Protein AF-A0A931SCQ3-F1 (afdb_monomer_lite)

Sequence (204 aa):
DWPTTFGYNMFLFPWSAMVGGVFYEHSHRLVASAVGLLTVLLAVSLWLWERRRWVRWLGAAALLLVVAQGIIGGLRVVLLEVVFAILHACFAQAFFALAVSLALFTSAAWPARSGWMPRQEVVSLRTLCLAVALVIYVQGILGALLRHTGAMLMPHLFVAGLMVGLVFWLSARVWHHRLDHPELWRSFPTWVSFGRGCLCRRLS

Secondary structure (DSSP, 8-state):
--SSBTTB-TTS--GGG--THHHHHHHHHHHHHHHHHHHHHHHHHHHHH---HHHHHHHHHHHHHHHHHHHHHHHHHHH--HHHHHHHHHHHHHHHHHHHHHHHHHSTTS-S---SS-HHHHHHHHHHHHHHHHHHHHHHHHHHHHHHHS--HHHHHHHHHHHHHHHHHHHHHHHHHHHS-GGGTTT---TT-SS---------

Radius of gyration: 23.54 Å; chains: 1; bounding box: 47×54×72 Å

Structure (mmCIF, N/CA/C/O backbone):
data_AF-A0A931SCQ3-F1
#
_entry.id   AF-A0A931SCQ3-F1
#
loop_
_atom_site.group_PDB
_atom_site.id
_atom_site.type_symbol
_atom_site.label_atom_id
_atom_site.label_alt_id
_atom_site.label_comp_id
_atom_site.label_asym_id
_atom_site.label_entity_id
_atom_site.label_seq_id
_atom_site.pdbx_PDB_ins_code
_atom_site.Cartn_x
_atom_site.Cartn_y
_atom_site.Cartn_z
_atom_site.occupancy
_atom_site.B_iso_or_equiv
_atom_site.auth_seq_id
_atom_site.auth_comp_id
_atom_site.auth_asym_id
_atom_site.auth_atom_id
_atom_site.pdbx_PDB_model_num
ATOM 1 N N . ASP A 1 1 ? 8.893 -5.702 -22.179 1.00 77.38 1 ASP A N 1
ATOM 2 C CA . ASP A 1 1 ? 7.472 -5.989 -22.494 1.00 77.38 1 ASP A CA 1
ATOM 3 C C . ASP A 1 1 ? 6.708 -6.348 -21.217 1.00 77.38 1 ASP A C 1
ATOM 5 O O . ASP A 1 1 ? 7.324 -6.649 -20.194 1.00 77.38 1 ASP A O 1
ATOM 9 N N . TRP A 1 2 ? 5.381 -6.217 -21.253 1.00 84.56 2 TRP A N 1
ATOM 10 C CA . TRP A 1 2 ? 4.432 -6.603 -20.200 1.00 84.56 2 TRP A CA 1
ATOM 11 C C . TRP A 1 2 ? 3.069 -6.875 -20.871 1.00 84.56 2 TRP A C 1
ATOM 13 O O . TRP A 1 2 ? 2.727 -6.127 -21.789 1.00 84.56 2 TRP A O 1
ATOM 23 N N . PRO A 1 3 ? 2.293 -7.908 -20.476 1.00 79.81 3 PRO A N 1
ATOM 24 C CA . PRO A 1 3 ? 2.461 -8.790 -19.309 1.00 79.81 3 PRO A CA 1
ATOM 25 C C . PRO A 1 3 ? 3.491 -9.919 -19.480 1.00 79.81 3 PRO A C 1
ATOM 27 O O . PRO A 1 3 ? 3.808 -10.603 -18.511 1.00 79.81 3 PRO A O 1
ATOM 30 N N . THR A 1 4 ? 4.043 -10.113 -20.676 1.00 84.25 4 THR A N 1
ATOM 31 C CA . THR A 1 4 ? 5.115 -11.084 -20.958 1.00 84.25 4 THR A CA 1
ATOM 32 C C . THR A 1 4 ? 6.478 -10.622 -20.429 1.00 84.25 4 THR A C 1
ATOM 34 O O . THR A 1 4 ? 6.646 -9.476 -20.010 1.00 84.25 4 THR A O 1
ATOM 37 N N . THR A 1 5 ? 7.462 -11.524 -20.391 1.00 76.12 5 THR A N 1
ATOM 38 C CA . THR A 1 5 ? 8.873 -11.199 -20.113 1.00 76.12 5 THR A CA 1
ATOM 39 C C . THR A 1 5 ? 9.735 -11.702 -21.266 1.00 76.12 5 THR A C 1
ATOM 41 O O . THR A 1 5 ? 9.943 -12.903 -21.409 1.00 76.12 5 THR A O 1
ATOM 44 N N . PHE A 1 6 ? 10.201 -10.776 -22.104 1.00 78.69 6 PHE A N 1
ATOM 45 C CA . PHE A 1 6 ? 10.973 -11.024 -23.323 1.00 78.69 6 PHE A CA 1
ATOM 46 C C . PHE A 1 6 ? 10.315 -12.059 -24.252 1.00 78.69 6 PHE A C 1
ATOM 48 O O . PHE A 1 6 ? 10.974 -12.967 -24.751 1.00 78.69 6 PHE A O 1
ATOM 55 N N . GLY A 1 7 ? 8.995 -11.953 -24.451 1.00 78.62 7 GLY A N 1
ATOM 56 C CA . GLY A 1 7 ? 8.213 -12.875 -25.287 1.00 78.62 7 GLY A CA 1
ATOM 57 C C . GLY A 1 7 ? 7.806 -14.193 -24.614 1.00 78.62 7 GLY A C 1
ATOM 58 O O . GLY A 1 7 ? 6.995 -14.929 -25.171 1.00 78.62 7 GLY A O 1
ATOM 59 N N . TYR A 1 8 ? 8.290 -14.476 -23.400 1.00 77.94 8 TYR A N 1
ATOM 60 C CA . TYR A 1 8 ? 7.848 -15.625 -22.607 1.00 77.94 8 TYR A CA 1
ATOM 61 C C . TYR A 1 8 ? 6.647 -15.274 -21.728 1.00 77.94 8 TYR A C 1
ATOM 63 O O . TYR A 1 8 ? 6.465 -14.128 -21.296 1.00 77.94 8 TYR A O 1
ATOM 71 N N . ASN A 1 9 ? 5.846 -16.292 -21.399 1.00 83.81 9 ASN A N 1
ATOM 72 C CA . ASN A 1 9 ? 4.870 -16.180 -20.321 1.00 83.81 9 ASN A CA 1
ATOM 73 C C . ASN A 1 9 ? 5.593 -15.821 -19.009 1.00 83.81 9 ASN A C 1
ATOM 75 O O . ASN A 1 9 ? 6.632 -16.399 -18.692 1.00 83.81 9 ASN A O 1
ATOM 79 N N . MET A 1 10 ? 5.021 -14.892 -18.241 1.00 84.62 10 MET A N 1
ATOM 80 C CA . MET A 1 10 ? 5.617 -14.364 -17.011 1.00 84.62 10 MET A CA 1
ATOM 81 C C . MET A 1 10 ? 5.970 -15.441 -15.974 1.00 84.62 10 MET A C 1
ATOM 83 O O . MET A 1 10 ? 6.910 -15.249 -15.219 1.00 84.62 10 MET A O 1
ATOM 87 N N . PHE A 1 11 ? 5.264 -16.571 -15.926 1.00 85.06 11 PHE A N 1
ATOM 88 C CA . PHE A 1 11 ? 5.545 -17.639 -14.956 1.00 85.06 11 PHE A CA 1
ATOM 89 C C . PHE A 1 11 ? 6.500 -18.719 -15.479 1.00 85.06 11 PHE A C 1
ATOM 91 O O . PHE A 1 11 ? 6.918 -19.585 -14.717 1.00 85.06 11 PHE A O 1
ATOM 98 N N . LEU A 1 12 ? 6.837 -18.682 -16.770 1.00 84.19 12 LEU A N 1
ATOM 99 C CA . LEU A 1 12 ? 7.650 -19.697 -17.450 1.00 84.19 12 LEU A CA 1
ATOM 100 C C . LEU A 1 12 ? 8.958 -19.115 -18.010 1.00 84.19 12 LEU A C 1
ATOM 102 O O . LEU A 1 12 ? 9.581 -19.718 -18.881 1.00 84.19 12 LEU A O 1
ATOM 106 N N . PHE A 1 13 ? 9.368 -17.931 -17.546 1.00 84.06 13 PHE A N 1
ATOM 107 C CA . PHE A 1 13 ? 10.623 -17.315 -17.968 1.00 84.06 13 PHE A CA 1
ATOM 108 C C . PHE A 1 13 ? 11.825 -18.142 -17.457 1.00 84.06 13 PHE A C 1
ATOM 110 O O . PHE A 1 13 ? 11.855 -18.500 -16.276 1.00 84.06 13 PHE A O 1
ATOM 117 N N . PRO A 1 14 ? 12.811 -18.481 -18.310 1.00 84.75 14 PRO A N 1
ATOM 118 C CA . PRO A 1 14 ? 13.894 -19.388 -17.937 1.00 84.75 14 PRO A CA 1
ATOM 119 C C . PRO A 1 14 ? 14.813 -18.801 -16.858 1.00 84.75 14 PRO A C 1
ATOM 121 O O . PRO A 1 14 ? 15.341 -17.698 -16.995 1.00 84.75 14 PRO A O 1
ATOM 124 N N . TRP A 1 15 ? 15.080 -19.591 -15.813 1.00 80.00 15 TRP A N 1
ATOM 125 C CA . TRP A 1 15 ? 15.948 -19.218 -14.686 1.00 80.00 15 TRP A CA 1
ATOM 126 C C . TRP A 1 15 ? 17.366 -18.822 -15.109 1.00 80.00 15 TRP A C 1
ATOM 128 O O . TRP A 1 15 ? 17.942 -17.898 -14.543 1.00 80.00 15 TRP A O 1
ATOM 138 N N . SER A 1 16 ? 17.911 -19.471 -16.140 1.00 85.19 16 SER A N 1
ATOM 139 C CA . SER A 1 16 ? 19.236 -19.158 -16.688 1.00 85.19 16 SER A CA 1
ATOM 140 C C . SER A 1 16 ? 19.328 -17.760 -17.312 1.00 85.19 16 SER A C 1
ATOM 142 O O . SER A 1 16 ? 20.428 -17.230 -17.431 1.00 85.19 16 SER A O 1
ATOM 144 N N . ALA A 1 17 ? 18.197 -17.146 -17.684 1.00 82.69 17 ALA A N 1
ATOM 145 C CA . ALA A 1 17 ? 18.133 -15.796 -18.244 1.00 82.69 17 ALA A CA 1
ATOM 146 C C . ALA A 1 17 ? 17.861 -14.710 -17.184 1.00 82.69 17 ALA A C 1
ATOM 148 O O . ALA A 1 17 ? 17.906 -13.517 -17.491 1.00 82.69 17 ALA A O 1
ATOM 149 N N . MET A 1 18 ? 17.596 -15.090 -15.928 1.00 85.69 18 MET A N 1
ATOM 150 C CA . MET A 1 18 ? 17.385 -14.153 -14.822 1.00 85.69 18 MET A CA 1
ATOM 151 C C . MET A 1 18 ? 18.725 -13.690 -14.235 1.00 85.69 18 MET A C 1
ATOM 153 O O . MET A 1 18 ? 19.075 -14.025 -13.106 1.00 85.69 18 MET A O 1
ATOM 157 N N . VAL A 1 19 ? 19.490 -12.915 -15.004 1.00 88.19 19 VAL A N 1
ATOM 158 C CA . VAL A 1 19 ? 20.813 -12.418 -14.592 1.00 88.19 19 VAL A CA 1
ATOM 159 C C . VAL A 1 19 ? 20.823 -10.888 -14.554 1.00 88.19 19 VAL A C 1
ATOM 161 O O . VAL A 1 19 ? 20.215 -10.220 -15.392 1.00 88.19 19 VAL A O 1
ATOM 164 N N . GLY A 1 20 ? 21.511 -10.309 -13.566 1.00 89.75 20 GLY A N 1
ATOM 165 C CA . GLY A 1 20 ? 21.677 -8.857 -13.438 1.00 89.75 20 GLY A CA 1
ATOM 166 C C . GLY A 1 20 ? 20.352 -8.113 -13.231 1.00 89.75 20 GLY A C 1
ATOM 167 O O . GLY A 1 20 ? 19.525 -8.516 -12.417 1.00 89.75 20 GLY A O 1
ATOM 168 N N . GLY A 1 21 ? 20.133 -7.019 -13.968 1.00 85.94 21 GLY A N 1
ATOM 169 C CA . GLY A 1 21 ? 18.923 -6.192 -13.849 1.00 85.94 21 GLY A CA 1
ATOM 170 C C . GLY A 1 21 ? 17.613 -6.945 -14.128 1.00 85.94 21 GLY A C 1
ATOM 171 O O . GLY A 1 21 ? 16.598 -6.667 -13.489 1.00 85.94 21 GLY A O 1
ATOM 172 N N . VAL A 1 22 ? 17.653 -7.956 -15.005 1.00 86.75 22 VAL A N 1
ATOM 173 C CA . VAL A 1 22 ? 16.488 -8.787 -15.355 1.00 86.75 22 VAL A CA 1
ATOM 174 C C . VAL A 1 22 ? 16.006 -9.606 -14.160 1.00 86.75 22 VAL A C 1
ATOM 176 O O . VAL A 1 22 ? 14.800 -9.732 -13.960 1.00 86.75 22 VAL A O 1
ATOM 179 N N . PHE A 1 23 ? 16.924 -10.115 -13.331 1.00 88.75 23 PHE A N 1
ATOM 180 C CA . PHE A 1 23 ? 16.570 -10.854 -12.118 1.00 88.75 23 PHE A CA 1
ATOM 181 C C . PHE A 1 23 ? 15.690 -10.014 -11.189 1.00 88.75 23 PHE A C 1
ATOM 183 O O . PHE A 1 23 ? 14.649 -10.484 -10.730 1.00 88.75 23 PHE A O 1
ATOM 190 N N . TYR A 1 24 ? 16.080 -8.761 -10.941 1.00 87.94 24 TYR A N 1
ATOM 191 C CA . TYR A 1 24 ? 15.348 -7.865 -10.046 1.00 87.94 24 TYR A CA 1
ATOM 192 C C . TYR A 1 24 ? 13.987 -7.475 -10.613 1.00 87.94 24 TYR A C 1
ATOM 194 O O . TYR A 1 24 ? 12.991 -7.506 -9.890 1.00 87.94 24 TYR A O 1
ATOM 202 N N . GLU A 1 25 ? 13.925 -7.139 -11.903 1.00 87.69 25 GLU A N 1
ATOM 203 C CA . GLU A 1 25 ? 12.664 -6.773 -12.545 1.00 87.69 25 GLU A CA 1
ATOM 204 C C . GLU A 1 25 ? 11.685 -7.951 -12.564 1.00 87.69 25 GLU A C 1
ATOM 206 O O . GLU A 1 25 ? 10.521 -7.805 -12.186 1.00 87.69 25 GLU A O 1
ATOM 211 N N . HIS A 1 26 ? 12.153 -9.134 -12.957 1.00 90.06 26 HIS A N 1
ATOM 212 C CA . HIS A 1 26 ? 11.307 -10.313 -13.050 1.00 90.06 26 HIS A CA 1
ATOM 213 C C . HIS A 1 26 ? 10.865 -10.816 -11.670 1.00 90.06 26 HIS A C 1
ATOM 215 O O . HIS A 1 26 ? 9.675 -11.045 -11.451 1.00 90.06 26 HIS A O 1
ATOM 221 N N . SER A 1 27 ? 11.783 -10.891 -10.702 1.00 90.31 27 SER A N 1
ATOM 222 C CA . SER A 1 27 ? 11.448 -11.276 -9.324 1.00 90.31 27 SER A CA 1
ATOM 223 C C . SER A 1 27 ? 10.424 -10.323 -8.708 1.00 90.31 27 SER A C 1
ATOM 225 O O . SER A 1 27 ? 9.501 -10.765 -8.026 1.00 90.31 27 SER A O 1
ATOM 227 N N . HIS A 1 28 ? 10.522 -9.020 -8.996 1.00 92.31 28 HIS A N 1
ATOM 228 C CA . HIS A 1 28 ? 9.525 -8.049 -8.554 1.00 92.31 28 HIS A CA 1
ATOM 229 C C . HIS A 1 28 ? 8.131 -8.337 -9.136 1.00 92.31 28 HIS A C 1
ATOM 231 O O . HIS A 1 28 ? 7.147 -8.295 -8.399 1.00 92.31 28 HIS A O 1
ATOM 237 N N . ARG A 1 29 ? 8.031 -8.696 -10.425 1.00 92.88 29 ARG A N 1
ATOM 238 C CA . ARG A 1 29 ? 6.757 -9.084 -11.066 1.00 92.88 29 ARG A CA 1
ATOM 239 C C . ARG A 1 29 ? 6.161 -10.357 -10.456 1.00 92.88 29 ARG A C 1
ATOM 241 O O . ARG A 1 29 ? 4.946 -10.431 -10.254 1.00 92.88 29 ARG A O 1
ATOM 248 N N . LEU A 1 30 ? 6.999 -11.342 -10.126 1.00 92.88 30 LEU A N 1
ATOM 249 C CA . LEU A 1 30 ? 6.561 -12.576 -9.464 1.00 92.88 30 LEU A CA 1
ATOM 250 C C . LEU A 1 30 ? 6.031 -12.298 -8.054 1.00 92.88 30 LEU A C 1
ATOM 252 O O . LEU A 1 30 ? 4.936 -12.744 -7.711 1.00 92.88 30 LEU A O 1
ATOM 256 N N . VAL A 1 31 ? 6.751 -11.497 -7.262 1.00 94.88 31 VAL A N 1
ATOM 257 C CA . VAL A 1 31 ? 6.295 -11.075 -5.929 1.00 94.88 31 VAL A CA 1
ATOM 258 C C . VAL A 1 31 ? 4.995 -10.277 -6.025 1.00 94.88 31 VAL A C 1
ATOM 260 O O . VAL A 1 31 ? 4.068 -10.543 -5.264 1.00 94.88 31 VAL A O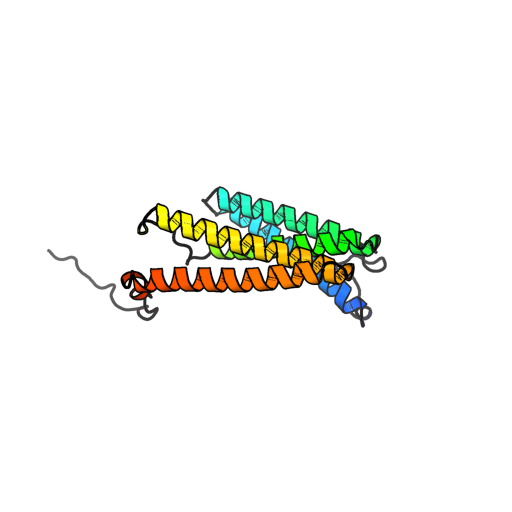 1
ATOM 263 N N . ALA A 1 32 ? 4.874 -9.356 -6.985 1.00 94.50 32 ALA A N 1
ATOM 264 C CA . ALA A 1 32 ? 3.639 -8.603 -7.209 1.00 94.50 32 ALA A CA 1
ATOM 265 C C . ALA A 1 32 ? 2.453 -9.528 -7.538 1.00 94.50 32 ALA A C 1
ATOM 267 O O . ALA A 1 32 ? 1.355 -9.341 -7.014 1.00 94.50 32 ALA A O 1
ATOM 268 N N . SER A 1 33 ? 2.685 -10.573 -8.335 1.00 94.19 33 SER A N 1
ATOM 269 C CA . SER A 1 33 ? 1.666 -11.579 -8.662 1.00 94.19 33 SER A CA 1
ATOM 270 C C . SER A 1 33 ? 1.247 -12.395 -7.438 1.00 94.19 33 SER A C 1
ATOM 272 O O . SER A 1 33 ? 0.056 -12.615 -7.221 1.00 94.19 33 SER A O 1
ATOM 274 N N . ALA A 1 34 ? 2.208 -12.794 -6.599 1.00 96.25 34 ALA A N 1
ATOM 275 C CA . ALA A 1 34 ? 1.932 -13.487 -5.344 1.00 96.25 34 ALA A CA 1
ATOM 276 C C . ALA A 1 34 ? 1.126 -12.606 -4.376 1.00 96.25 34 ALA A C 1
ATOM 278 O O . ALA A 1 34 ? 0.132 -13.061 -3.814 1.00 96.25 34 ALA A O 1
ATOM 279 N N . VAL A 1 35 ? 1.494 -11.329 -4.228 1.00 97.62 35 VAL A N 1
ATOM 280 C CA . VAL A 1 35 ? 0.741 -10.355 -3.419 1.00 97.62 35 VAL A CA 1
ATOM 281 C C . VAL A 1 35 ? -0.679 -10.172 -3.960 1.00 97.62 35 VAL A C 1
ATOM 283 O O . VAL A 1 35 ? -1.630 -10.166 -3.178 1.00 97.62 35 VAL A O 1
ATOM 286 N N . GLY A 1 36 ? -0.850 -10.084 -5.282 1.00 97.44 36 GLY A N 1
ATOM 287 C CA . GLY A 1 36 ? -2.166 -10.030 -5.922 1.00 97.44 36 GLY A CA 1
ATOM 288 C C . GLY A 1 36 ? -3.025 -11.253 -5.590 1.00 97.44 36 GLY A C 1
ATOM 289 O O . GLY A 1 36 ? -4.154 -11.101 -5.125 1.00 97.44 36 GLY A O 1
ATOM 290 N N . LEU A 1 37 ? -2.471 -12.461 -5.732 1.00 97.69 37 LEU A N 1
ATOM 291 C CA . LEU A 1 37 ? -3.158 -13.710 -5.390 1.00 97.69 37 LEU A CA 1
ATOM 292 C C . LEU A 1 37 ? -3.542 -13.768 -3.905 1.00 97.69 37 LEU A C 1
ATOM 294 O O . LEU A 1 37 ? -4.690 -14.060 -3.575 1.00 97.69 37 LEU A O 1
ATOM 298 N N . LEU A 1 38 ? -2.611 -13.448 -3.003 1.00 98.06 38 LEU A N 1
ATOM 299 C CA . LEU A 1 38 ? -2.879 -13.409 -1.564 1.00 98.06 38 LEU A CA 1
ATOM 300 C C . LEU A 1 38 ? -3.972 -12.393 -1.220 1.00 98.06 38 LEU A C 1
ATOM 302 O O . LEU A 1 38 ? -4.803 -12.658 -0.356 1.00 98.06 38 LEU A O 1
ATOM 306 N N . THR A 1 39 ? -4.021 -11.261 -1.923 1.00 98.12 39 THR A N 1
ATOM 307 C CA . THR A 1 39 ? -5.065 -10.245 -1.735 1.00 98.12 39 THR A CA 1
ATOM 308 C C . THR A 1 39 ? -6.429 -10.742 -2.213 1.00 98.12 39 THR A C 1
ATOM 310 O O . THR A 1 39 ? -7.429 -10.486 -1.547 1.00 98.12 39 THR A O 1
ATOM 313 N N . VAL A 1 40 ? -6.492 -11.498 -3.316 1.00 98.38 40 VAL A N 1
ATOM 314 C CA . VAL A 1 40 ? -7.729 -12.163 -3.763 1.00 98.38 40 VAL A CA 1
ATOM 315 C C . VAL A 1 40 ? -8.212 -13.156 -2.707 1.00 98.38 40 VAL A C 1
ATOM 317 O O . VAL A 1 40 ? -9.372 -13.099 -2.300 1.00 98.38 40 VAL A O 1
ATOM 320 N N . LEU A 1 41 ? -7.326 -14.027 -2.213 1.00 98.19 41 LEU A N 1
ATOM 321 C CA . LEU A 1 41 ? -7.657 -14.998 -1.165 1.00 98.19 41 LEU A CA 1
ATOM 322 C C . LEU A 1 41 ? -8.103 -14.306 0.131 1.00 98.19 41 LEU A C 1
ATOM 324 O O . LEU A 1 41 ? -9.076 -14.725 0.760 1.00 98.19 41 LEU A O 1
ATOM 328 N N . LEU A 1 42 ? -7.444 -13.207 0.506 1.00 97.56 42 LEU A N 1
ATOM 329 C CA . LEU A 1 42 ? -7.844 -12.379 1.637 1.00 97.56 42 LEU A CA 1
ATOM 330 C C . LEU A 1 42 ? -9.236 -11.776 1.415 1.00 97.56 42 LEU A C 1
ATOM 332 O O . LEU A 1 42 ? -10.095 -11.898 2.280 1.00 97.56 42 LEU A O 1
ATOM 336 N N . ALA A 1 43 ? -9.503 -11.172 0.258 1.00 97.81 43 ALA A N 1
ATOM 337 C CA . ALA A 1 43 ? -10.808 -10.590 -0.036 1.00 97.81 43 ALA A CA 1
ATOM 338 C C . ALA A 1 43 ? -11.915 -11.654 0.029 1.00 97.81 43 ALA A C 1
ATOM 340 O O . ALA A 1 43 ? -12.911 -11.457 0.723 1.00 97.81 43 ALA A O 1
ATOM 341 N N . VAL A 1 44 ? -11.718 -12.807 -0.616 1.00 98.06 44 VAL A N 1
ATOM 342 C CA . VAL A 1 44 ? -12.668 -13.929 -0.574 1.00 98.06 44 VAL A CA 1
ATOM 343 C C . VAL A 1 44 ? -12.877 -14.417 0.860 1.00 98.06 44 VAL A C 1
ATOM 345 O O . VAL A 1 44 ? -14.019 -14.541 1.297 1.00 98.06 44 VAL A O 1
ATOM 348 N N . SER A 1 45 ? -11.805 -14.625 1.629 1.00 97.88 45 SER A N 1
ATOM 349 C CA . SER A 1 45 ? -11.910 -15.089 3.019 1.00 97.88 45 SER A CA 1
ATOM 350 C C . SER A 1 45 ? -12.682 -14.108 3.910 1.00 97.88 45 SER A C 1
ATOM 352 O O . SER A 1 45 ? -13.541 -14.526 4.690 1.00 97.88 45 SER A O 1
ATOM 354 N N . LEU A 1 46 ? -12.471 -12.799 3.741 1.00 97.38 46 LEU A N 1
ATOM 355 C CA . LEU A 1 46 ? -13.246 -11.764 4.427 1.00 97.38 46 LEU A CA 1
ATOM 356 C C . LEU A 1 46 ? -14.726 -11.804 4.026 1.00 97.38 46 LEU A C 1
ATOM 358 O O . LEU A 1 46 ? -15.603 -11.722 4.884 1.00 97.38 46 LEU A O 1
ATOM 362 N N . TRP A 1 47 ? -15.040 -11.963 2.743 1.00 96.25 47 TRP A N 1
ATOM 363 C CA . TRP A 1 47 ? -16.433 -12.043 2.300 1.00 96.25 47 TRP A CA 1
ATOM 364 C C . TRP A 1 47 ? -17.164 -13.284 2.828 1.00 96.25 47 TRP A C 1
ATOM 366 O O . TRP A 1 47 ? -18.356 -13.186 3.131 1.00 96.25 47 TRP A O 1
ATOM 376 N N . LEU A 1 48 ? -16.457 -14.405 2.998 1.00 97.31 48 LEU A N 1
ATOM 377 C CA . LEU A 1 48 ? -17.019 -15.660 3.502 1.00 97.31 48 LEU A CA 1
ATOM 378 C C . LEU A 1 48 ? -17.168 -15.692 5.031 1.00 97.31 48 LEU A C 1
ATOM 380 O O . LEU A 1 48 ? -18.215 -16.107 5.528 1.00 97.31 48 LEU A O 1
ATOM 384 N N . TRP A 1 49 ? -16.151 -15.257 5.783 1.00 96.00 49 TRP A N 1
ATOM 385 C CA . TRP A 1 49 ? -16.079 -15.510 7.232 1.00 96.00 49 TRP A CA 1
ATOM 386 C C . TRP A 1 49 ? -16.143 -14.264 8.118 1.00 96.00 49 TRP A C 1
ATOM 388 O O . TRP A 1 49 ? -16.569 -14.356 9.271 1.00 96.00 49 TRP A O 1
ATOM 398 N N . GLU A 1 50 ? -15.766 -13.083 7.628 1.00 95.06 50 GLU A N 1
ATOM 399 C CA . GLU A 1 50 ? -15.784 -11.873 8.455 1.00 95.06 50 GLU A CA 1
ATOM 400 C C . GLU A 1 50 ? -17.219 -11.363 8.606 1.00 95.06 50 GLU A C 1
ATOM 402 O O . GLU A 1 50 ? -17.919 -11.179 7.620 1.00 95.06 50 GLU A O 1
ATOM 407 N N . ARG A 1 51 ? -17.695 -11.093 9.825 1.00 92.75 51 ARG A N 1
ATOM 408 C CA . ARG A 1 51 ? -19.071 -10.609 10.069 1.00 92.75 51 ARG A CA 1
ATOM 409 C C . ARG A 1 51 ? -19.210 -9.099 9.871 1.00 92.75 51 ARG A C 1
ATOM 411 O O . ARG A 1 51 ? -20.299 -8.606 9.572 1.00 92.75 51 ARG A O 1
ATOM 418 N N . ARG A 1 52 ? -18.128 -8.346 10.067 1.00 93.31 52 ARG A N 1
ATOM 419 C CA . ARG A 1 52 ? -18.113 -6.880 10.025 1.00 93.31 52 ARG A CA 1
ATOM 420 C C . ARG A 1 52 ? -18.117 -6.389 8.577 1.00 93.31 52 ARG A C 1
ATOM 422 O O . ARG A 1 52 ? -17.110 -6.461 7.880 1.00 93.31 52 ARG A O 1
ATOM 429 N N . ARG A 1 53 ? -19.247 -5.816 8.141 1.00 94.56 53 ARG A N 1
ATOM 430 C CA . ARG A 1 53 ? -19.436 -5.309 6.764 1.00 94.56 53 ARG A CA 1
ATOM 431 C C . ARG A 1 53 ? -18.340 -4.336 6.320 1.00 94.56 53 ARG A C 1
ATOM 433 O O . ARG A 1 53 ? -17.886 -4.419 5.187 1.00 94.56 53 ARG A O 1
ATOM 440 N N . TRP A 1 54 ? -17.900 -3.440 7.202 1.00 95.25 54 TRP A N 1
ATOM 441 C CA . TRP A 1 54 ? -16.873 -2.451 6.868 1.00 95.25 54 TRP A CA 1
ATOM 442 C C . TRP A 1 54 ? -15.508 -3.096 6.567 1.00 95.25 54 TRP A C 1
ATOM 444 O O . TRP A 1 54 ? -14.829 -2.650 5.650 1.00 95.25 54 TRP A O 1
ATOM 454 N N . VAL A 1 55 ? -15.141 -4.191 7.248 1.00 95.94 55 VAL A N 1
ATOM 455 C CA . VAL A 1 55 ? -13.888 -4.927 6.983 1.00 95.94 55 VAL A CA 1
ATOM 456 C C . VAL A 1 55 ? -13.943 -5.622 5.619 1.00 95.94 55 VAL A C 1
ATOM 458 O O . VAL A 1 55 ? -12.962 -5.599 4.881 1.00 95.94 55 VAL A O 1
ATOM 461 N N . ARG A 1 56 ? -15.105 -6.167 5.228 1.00 96.88 56 ARG A N 1
ATOM 462 C CA . ARG A 1 56 ? -15.302 -6.754 3.886 1.00 96.88 56 ARG A CA 1
ATOM 463 C C . ARG A 1 56 ? -15.078 -5.728 2.777 1.00 96.88 56 ARG A C 1
ATOM 465 O O . ARG A 1 56 ? -14.390 -6.012 1.800 1.00 96.88 56 ARG A O 1
ATOM 472 N N . TRP A 1 57 ? -15.620 -4.522 2.952 1.00 98.12 57 TRP A N 1
ATOM 473 C CA . TRP A 1 57 ? -15.428 -3.426 2.002 1.00 98.12 57 TRP A CA 1
ATOM 474 C C . TRP A 1 57 ? -13.981 -2.936 1.952 1.00 98.12 57 TRP A C 1
ATOM 476 O O . TRP A 1 57 ? -13.498 -2.629 0.866 1.00 98.12 57 TRP A O 1
ATOM 486 N N . LEU A 1 58 ? -13.256 -2.937 3.076 1.00 97.56 58 LEU A N 1
ATOM 487 C CA . LEU A 1 58 ? -11.811 -2.689 3.064 1.00 97.56 58 LEU A CA 1
ATOM 488 C C . LEU A 1 58 ? -11.049 -3.776 2.292 1.00 97.56 58 LEU A C 1
ATOM 490 O O . LEU A 1 58 ? -10.143 -3.449 1.533 1.00 97.56 58 LEU A O 1
ATOM 494 N N . GLY A 1 59 ? -11.444 -5.047 2.417 1.00 97.75 59 GLY A N 1
ATOM 495 C CA . GLY A 1 59 ? -10.898 -6.142 1.608 1.00 97.75 59 GLY A CA 1
ATOM 496 C C . GLY A 1 59 ? -11.145 -5.951 0.107 1.00 97.75 59 GLY A C 1
ATOM 497 O O . GLY A 1 59 ? -10.231 -6.114 -0.698 1.00 97.75 59 GLY A O 1
ATOM 498 N N . ALA A 1 60 ? -12.354 -5.529 -0.276 1.00 98.06 60 ALA A N 1
ATOM 499 C CA . ALA A 1 60 ? -12.679 -5.193 -1.664 1.00 98.06 60 ALA A CA 1
ATOM 500 C C . ALA A 1 60 ? -11.873 -3.985 -2.176 1.00 98.06 60 ALA A C 1
ATOM 502 O O . ALA A 1 60 ? -11.371 -4.007 -3.299 1.00 98.06 60 ALA A O 1
ATOM 503 N N . ALA A 1 61 ? -11.694 -2.954 -1.345 1.00 98.25 61 ALA A N 1
ATOM 504 C CA . ALA A 1 61 ? -10.862 -1.801 -1.674 1.00 98.25 61 ALA A CA 1
ATOM 505 C C . ALA A 1 61 ? -9.383 -2.189 -1.850 1.00 98.25 61 ALA A C 1
ATOM 507 O O . ALA A 1 61 ? -8.735 -1.701 -2.772 1.00 98.25 61 ALA A O 1
ATOM 508 N N . ALA A 1 62 ? -8.859 -3.099 -1.020 1.00 98.19 62 ALA A N 1
ATOM 509 C CA . ALA A 1 62 ? -7.497 -3.614 -1.154 1.00 98.19 62 ALA A CA 1
ATOM 510 C C . ALA A 1 62 ? -7.308 -4.377 -2.469 1.00 98.19 62 ALA A C 1
ATOM 512 O O . ALA A 1 62 ? -6.310 -4.168 -3.158 1.00 98.19 62 ALA A O 1
ATOM 513 N N . LEU A 1 63 ? -8.293 -5.196 -2.853 1.00 98.25 63 LEU A N 1
ATOM 514 C CA . LEU A 1 63 ? -8.296 -5.883 -4.141 1.00 98.25 63 LEU A CA 1
ATOM 515 C C . LEU A 1 63 ? -8.316 -4.894 -5.318 1.00 98.25 63 LEU A C 1
ATOM 517 O O . LEU A 1 63 ? -7.532 -5.029 -6.253 1.00 98.25 63 LEU A O 1
AT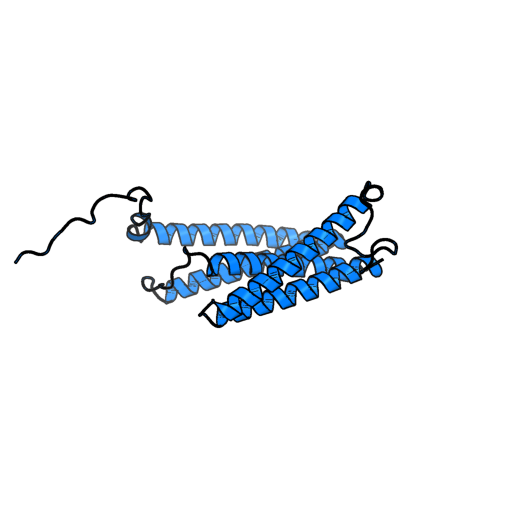OM 521 N N . LEU A 1 64 ? -9.167 -3.868 -5.263 1.00 98.31 64 LEU A N 1
ATOM 522 C CA . LEU A 1 64 ? -9.211 -2.840 -6.304 1.00 98.31 64 LEU A CA 1
ATOM 523 C C . LEU A 1 64 ? -7.876 -2.084 -6.415 1.00 98.31 64 LEU A C 1
ATOM 525 O O . LEU A 1 64 ? -7.370 -1.879 -7.518 1.00 98.31 64 LEU A O 1
ATOM 529 N N . LEU A 1 65 ? -7.285 -1.704 -5.277 1.00 97.88 65 LEU A N 1
ATOM 530 C CA . LEU A 1 65 ? -6.009 -0.991 -5.232 1.00 97.88 65 LEU A CA 1
ATOM 531 C C . LEU A 1 65 ? -4.849 -1.824 -5.782 1.00 97.88 65 LEU A C 1
ATOM 533 O O . LEU A 1 65 ? -4.050 -1.282 -6.542 1.00 97.88 65 LEU A O 1
ATOM 537 N N . VAL A 1 66 ? -4.751 -3.118 -5.450 1.00 97.81 66 VAL A N 1
ATOM 538 C CA . VAL A 1 66 ? -3.657 -3.967 -5.961 1.00 97.81 66 VAL A CA 1
ATOM 539 C C . VAL A 1 66 ? -3.786 -4.217 -7.464 1.00 97.81 66 VAL A C 1
ATOM 541 O O . VAL A 1 66 ? -2.780 -4.221 -8.169 1.00 97.81 66 VAL A O 1
ATOM 544 N N . VAL A 1 67 ? -5.012 -4.342 -7.986 1.00 97.69 67 VAL A N 1
ATOM 545 C CA . VAL A 1 67 ? -5.252 -4.453 -9.435 1.00 97.69 67 VAL A CA 1
ATOM 546 C C . VAL A 1 67 ? -4.832 -3.166 -10.144 1.00 97.69 67 VAL A C 1
ATOM 548 O O . VAL A 1 67 ? -4.070 -3.220 -11.110 1.00 97.69 67 VAL A O 1
ATOM 551 N N . ALA A 1 68 ? -5.261 -2.005 -9.639 1.00 97.19 68 ALA A N 1
ATOM 552 C CA . ALA A 1 68 ? -4.849 -0.714 -10.186 1.00 97.19 68 ALA A CA 1
ATOM 553 C C . ALA A 1 68 ? -3.321 -0.542 -10.135 1.00 97.19 68 ALA A C 1
ATOM 555 O O . ALA A 1 68 ? -2.710 -0.128 -11.120 1.00 97.19 68 ALA A O 1
ATOM 556 N N . GLN A 1 69 ? -2.684 -0.918 -9.023 1.00 96.50 69 GLN A N 1
ATOM 557 C CA . GLN A 1 69 ? -1.234 -0.839 -8.854 1.00 96.50 69 GLN A CA 1
ATOM 558 C C . GLN A 1 69 ? -0.483 -1.755 -9.833 1.00 96.50 69 GLN A C 1
ATOM 560 O O . GLN A 1 69 ? 0.514 -1.314 -10.412 1.00 96.50 69 GLN A O 1
ATOM 565 N N . GLY A 1 70 ? -0.985 -2.969 -10.079 1.00 95.44 70 GLY A N 1
ATOM 566 C CA . GLY A 1 70 ? -0.435 -3.895 -11.068 1.00 95.44 70 GLY A CA 1
ATOM 567 C C . GLY A 1 70 ? -0.519 -3.351 -12.496 1.00 95.44 70 GLY A C 1
ATOM 568 O O . GLY A 1 70 ? 0.469 -3.402 -13.228 1.00 95.44 70 GLY A O 1
ATOM 569 N N . ILE A 1 71 ? -1.655 -2.748 -12.868 1.00 95.88 71 ILE A N 1
ATOM 570 C CA . ILE A 1 71 ? -1.840 -2.102 -14.179 1.00 95.88 71 ILE A CA 1
ATOM 571 C C . ILE A 1 71 ? -0.877 -0.921 -14.336 1.00 95.88 71 ILE A C 1
ATOM 573 O O . ILE A 1 71 ? -0.135 -0.861 -15.313 1.00 95.88 71 ILE A O 1
ATOM 577 N N . ILE A 1 72 ? -0.832 -0.006 -13.361 1.00 96.19 72 ILE A N 1
ATOM 578 C CA . ILE A 1 72 ? 0.069 1.159 -13.396 1.00 96.19 72 ILE A CA 1
ATOM 579 C C . ILE A 1 72 ? 1.538 0.702 -13.434 1.00 96.19 72 ILE A C 1
ATOM 581 O O . ILE A 1 72 ? 2.350 1.289 -14.145 1.00 96.19 72 ILE A O 1
ATOM 585 N N . GLY A 1 73 ? 1.887 -0.368 -12.711 1.00 94.69 73 GLY A N 1
ATOM 586 C CA . GLY A 1 73 ? 3.226 -0.961 -12.728 1.00 94.69 73 GLY A CA 1
ATOM 587 C C . GLY A 1 73 ? 3.610 -1.542 -14.087 1.00 94.69 73 GLY A C 1
ATOM 588 O O . GLY A 1 73 ? 4.722 -1.308 -14.557 1.00 94.69 73 GLY A O 1
ATOM 589 N N . GLY A 1 74 ? 2.684 -2.237 -14.749 1.00 92.56 74 GLY A N 1
ATOM 590 C CA . GLY A 1 74 ? 2.865 -2.719 -16.118 1.00 92.56 74 GLY A CA 1
ATOM 591 C C . GLY A 1 74 ? 3.036 -1.572 -17.115 1.00 92.56 74 GLY A C 1
ATOM 592 O O . GLY A 1 74 ? 3.993 -1.559 -17.889 1.00 92.56 74 GLY A O 1
ATOM 593 N N . LEU A 1 75 ? 2.170 -0.557 -17.037 1.00 94.31 75 LEU A N 1
ATOM 594 C CA . LEU A 1 75 ? 2.249 0.641 -17.878 1.00 94.31 75 LEU A CA 1
ATOM 595 C C . LEU A 1 75 ? 3.558 1.404 -17.677 1.00 94.31 75 LEU A C 1
ATOM 597 O O . LEU A 1 75 ? 4.147 1.850 -18.655 1.00 94.31 75 LEU A O 1
ATOM 601 N N . ARG A 1 76 ? 4.064 1.498 -16.442 1.00 93.38 76 ARG A N 1
ATOM 602 C CA . ARG A 1 76 ? 5.383 2.080 -16.154 1.00 93.38 76 ARG A CA 1
ATOM 603 C C . ARG A 1 76 ? 6.492 1.380 -16.941 1.00 93.38 76 ARG A C 1
ATOM 605 O O . ARG A 1 76 ? 7.390 2.055 -17.428 1.00 93.38 76 ARG A O 1
ATOM 612 N N . VAL A 1 77 ? 6.456 0.051 -17.048 1.00 91.06 77 VAL A N 1
ATOM 613 C CA . VAL A 1 77 ? 7.474 -0.714 -17.786 1.00 91.06 77 VAL A CA 1
ATOM 614 C C . VAL A 1 77 ? 7.373 -0.482 -19.295 1.00 91.06 77 VAL A C 1
ATOM 616 O O . VAL A 1 77 ? 8.395 -0.446 -19.972 1.00 91.06 77 VAL A O 1
ATOM 619 N N . VAL A 1 78 ? 6.157 -0.336 -19.825 1.00 91.50 78 VAL A N 1
ATOM 620 C CA . VAL A 1 78 ? 5.927 -0.178 -21.271 1.00 91.50 78 VAL A CA 1
ATOM 621 C C . VAL A 1 78 ? 6.162 1.258 -21.737 1.00 91.50 78 VAL A C 1
ATOM 623 O O . VAL A 1 78 ? 6.788 1.467 -22.769 1.00 91.50 78 VAL A O 1
ATOM 626 N N . LEU A 1 79 ? 5.651 2.238 -20.992 1.00 91.75 79 LEU A N 1
ATOM 627 C CA . LEU A 1 79 ? 5.600 3.641 -21.409 1.00 91.75 79 LEU A CA 1
ATOM 628 C C . LEU A 1 79 ? 6.763 4.472 -20.860 1.00 91.75 79 LEU A C 1
ATOM 630 O O . LEU A 1 79 ? 7.039 5.535 -21.396 1.00 91.75 79 LEU A O 1
ATOM 634 N N . LEU A 1 80 ? 7.439 4.015 -19.797 1.00 87.31 80 LEU A N 1
ATOM 635 C CA . LEU A 1 80 ? 8.574 4.698 -19.152 1.00 87.31 80 LEU A CA 1
ATOM 636 C C . LEU A 1 80 ? 8.302 6.152 -18.709 1.00 87.31 80 LEU A C 1
ATOM 638 O O . LEU A 1 80 ? 9.230 6.884 -18.370 1.00 87.31 80 LEU A O 1
ATOM 642 N N . GLU A 1 81 ? 7.033 6.552 -18.625 1.00 91.75 81 GLU A N 1
ATOM 643 C CA . GLU A 1 81 ? 6.635 7.888 -18.187 1.00 91.75 81 GLU A CA 1
ATOM 644 C C . GLU A 1 81 ? 6.785 8.062 -16.671 1.00 91.75 81 GLU A C 1
ATOM 646 O O . GLU A 1 81 ? 6.335 7.236 -15.863 1.00 91.75 81 GLU A O 1
ATOM 651 N N . VAL A 1 82 ? 7.346 9.207 -16.273 1.00 92.75 82 VAL A N 1
ATOM 652 C CA . VAL A 1 82 ? 7.558 9.583 -14.864 1.00 92.75 82 VAL A CA 1
ATOM 653 C C . VAL A 1 82 ? 6.246 9.591 -14.075 1.00 92.75 82 VAL A C 1
ATOM 655 O O . VAL A 1 82 ? 6.218 9.190 -12.909 1.00 92.75 82 VAL A O 1
ATOM 658 N N . VAL A 1 83 ? 5.141 9.973 -14.717 1.00 94.56 83 VAL A N 1
ATOM 659 C CA . VAL A 1 83 ? 3.812 10.009 -14.092 1.00 94.56 83 VAL A CA 1
ATOM 660 C C . VAL A 1 83 ? 3.401 8.627 -13.578 1.00 94.56 83 VAL A C 1
ATOM 662 O O . VAL A 1 83 ? 2.957 8.517 -12.434 1.00 94.56 83 VAL A O 1
ATOM 665 N N . PHE A 1 84 ? 3.607 7.554 -14.353 1.00 96.06 84 PHE A N 1
ATOM 666 C CA . PHE A 1 84 ? 3.276 6.201 -13.891 1.00 96.06 84 PHE A CA 1
ATOM 667 C C . PHE A 1 84 ? 4.193 5.744 -12.761 1.00 96.06 84 PHE A C 1
ATOM 669 O O . PHE A 1 84 ? 3.729 5.049 -11.863 1.00 96.06 84 PHE A O 1
ATOM 676 N N . ALA A 1 85 ? 5.464 6.156 -12.747 1.00 94.25 85 ALA A N 1
ATOM 677 C CA . ALA A 1 85 ? 6.363 5.848 -11.637 1.00 94.25 85 ALA A CA 1
ATOM 678 C C . ALA A 1 85 ? 5.901 6.502 -10.321 1.00 94.25 85 ALA A C 1
ATOM 680 O O . ALA A 1 85 ? 5.851 5.827 -9.291 1.00 94.25 85 ALA A O 1
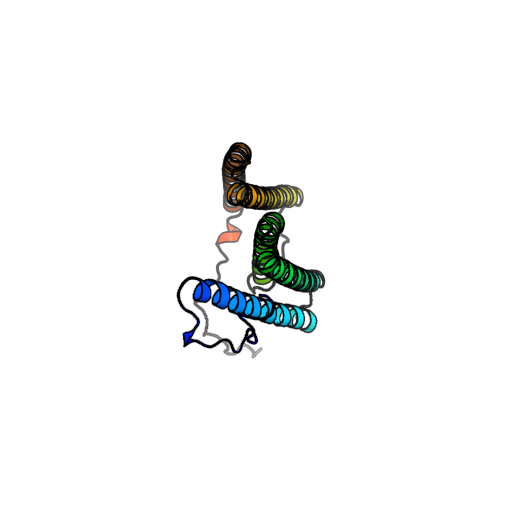ATOM 681 N N . ILE A 1 86 ? 5.493 7.776 -10.366 1.00 95.56 86 ILE A N 1
ATOM 682 C CA . ILE A 1 86 ? 4.962 8.501 -9.201 1.00 95.56 86 ILE A CA 1
ATOM 683 C C . ILE A 1 86 ? 3.641 7.877 -8.736 1.00 95.56 86 ILE A C 1
ATOM 685 O O . ILE A 1 86 ? 3.505 7.546 -7.559 1.00 95.56 86 ILE A O 1
ATOM 689 N N . LEU A 1 87 ? 2.684 7.659 -9.646 1.00 96.31 87 LEU A N 1
ATOM 690 C CA . LEU A 1 87 ? 1.395 7.045 -9.306 1.00 96.31 87 LEU A CA 1
ATOM 691 C C . LEU A 1 87 ? 1.578 5.648 -8.711 1.00 96.31 87 LEU A C 1
ATOM 693 O O . LEU A 1 87 ? 0.978 5.334 -7.686 1.00 96.31 87 LEU A O 1
ATOM 697 N N . HIS A 1 88 ? 2.444 4.827 -9.306 1.00 95.88 88 HIS A N 1
ATOM 698 C CA . HIS A 1 88 ? 2.738 3.491 -8.803 1.00 95.88 88 HIS A CA 1
ATOM 699 C C . HIS A 1 88 ? 3.288 3.525 -7.373 1.00 95.88 88 HIS A C 1
ATOM 701 O O . HIS A 1 88 ? 2.845 2.744 -6.532 1.00 95.88 88 HIS A O 1
ATOM 707 N N . ALA A 1 89 ? 4.212 4.449 -7.078 1.00 95.50 89 ALA A N 1
ATOM 708 C CA . ALA A 1 89 ? 4.777 4.616 -5.742 1.00 95.50 89 ALA A CA 1
ATOM 709 C C . ALA A 1 89 ? 3.710 5.025 -4.709 1.00 95.50 89 ALA A C 1
ATOM 711 O O . ALA A 1 89 ? 3.629 4.417 -3.640 1.00 95.50 89 ALA A O 1
ATOM 712 N N . CYS A 1 90 ? 2.853 5.995 -5.042 1.00 96.69 90 CYS A N 1
ATOM 713 C CA . CYS A 1 90 ? 1.783 6.457 -4.153 1.00 96.69 90 CYS A CA 1
ATOM 714 C C . CYS A 1 90 ? 0.747 5.353 -3.875 1.00 96.69 90 CYS A C 1
ATOM 716 O O . CYS A 1 90 ? 0.382 5.110 -2.722 1.00 96.69 90 CYS A O 1
ATOM 718 N N . PHE A 1 91 ? 0.305 4.635 -4.914 1.00 96.81 91 PHE A N 1
ATOM 719 C CA . PHE A 1 91 ? -0.657 3.538 -4.771 1.00 96.81 91 PHE A CA 1
ATOM 720 C C . PHE A 1 91 ? -0.074 2.358 -3.988 1.00 96.81 91 PHE A C 1
ATOM 722 O O . PHE A 1 91 ? -0.783 1.768 -3.175 1.00 96.81 91 PHE A O 1
ATOM 729 N N . ALA A 1 92 ? 1.211 2.037 -4.174 1.00 96.12 92 ALA A N 1
ATOM 730 C CA . ALA A 1 92 ? 1.879 0.986 -3.408 1.00 96.12 92 ALA A CA 1
ATOM 731 C C . ALA A 1 92 ? 1.889 1.295 -1.900 1.00 96.12 92 ALA A C 1
ATOM 733 O O . ALA A 1 92 ? 1.591 0.418 -1.090 1.00 96.12 92 ALA A O 1
ATOM 734 N N . GLN A 1 93 ? 2.164 2.547 -1.517 1.00 96.62 93 GLN A N 1
ATOM 735 C CA . GLN A 1 93 ? 2.126 2.980 -0.116 1.00 96.62 93 GLN A CA 1
ATOM 736 C C . GLN A 1 93 ? 0.708 2.924 0.468 1.00 96.62 93 GLN A C 1
ATOM 738 O O . GLN A 1 93 ? 0.521 2.412 1.573 1.00 96.62 93 GLN A O 1
ATOM 743 N N . ALA A 1 94 ? -0.296 3.393 -0.280 1.00 96.75 94 ALA A N 1
ATOM 744 C CA . ALA A 1 94 ? -1.697 3.331 0.139 1.00 96.75 94 ALA A CA 1
ATOM 745 C C . ALA A 1 94 ? -2.182 1.880 0.315 1.00 96.75 94 ALA A C 1
ATOM 747 O O . ALA A 1 94 ? -2.802 1.548 1.327 1.00 96.75 94 ALA A O 1
ATOM 748 N N . PHE A 1 95 ? -1.852 1.000 -0.636 1.00 98.00 95 PHE A N 1
ATOM 749 C CA . PHE A 1 95 ? -2.151 -0.428 -0.555 1.00 98.00 95 PHE A CA 1
ATOM 750 C C . PHE A 1 95 ? -1.484 -1.073 0.664 1.00 98.00 95 PHE A C 1
ATOM 752 O O . PHE A 1 95 ? -2.148 -1.779 1.418 1.00 98.00 95 PHE A O 1
ATOM 759 N N . PHE A 1 96 ? -0.198 -0.796 0.901 1.00 96.94 96 PHE A N 1
ATOM 760 C CA . PHE A 1 96 ? 0.521 -1.342 2.050 1.00 96.94 96 PHE A CA 1
ATOM 761 C C . PHE A 1 96 ? -0.108 -0.904 3.380 1.00 96.94 96 PHE A C 1
ATOM 763 O O . PHE A 1 96 ? -0.361 -1.741 4.247 1.00 96.94 96 PHE A O 1
ATOM 770 N N . ALA A 1 97 ? -0.441 0.382 3.527 1.00 96.88 97 ALA A N 1
ATOM 771 C CA . ALA A 1 97 ? -1.116 0.894 4.719 1.00 96.88 97 ALA A CA 1
ATOM 772 C C . ALA A 1 97 ? -2.484 0.223 4.944 1.00 96.88 97 ALA A C 1
ATOM 774 O O . ALA A 1 97 ? -2.829 -0.134 6.075 1.00 96.88 97 ALA A O 1
ATOM 775 N N . LEU A 1 98 ? -3.252 -0.001 3.873 1.00 97.62 98 LEU A N 1
ATOM 776 C CA . LEU A 1 98 ? -4.527 -0.710 3.938 1.00 97.62 98 LEU A CA 1
ATOM 777 C C . LEU A 1 98 ? -4.351 -2.192 4.303 1.00 97.62 98 LEU A C 1
ATOM 779 O O . LEU A 1 98 ? -5.108 -2.700 5.126 1.00 97.62 98 LEU A O 1
ATOM 783 N N . ALA A 1 99 ? -3.345 -2.872 3.751 1.00 97.75 99 ALA A N 1
ATOM 784 C CA . ALA A 1 99 ? -3.039 -4.265 4.071 1.00 97.75 99 ALA A CA 1
ATOM 785 C C . ALA A 1 99 ? -2.654 -4.433 5.551 1.00 97.75 99 ALA A C 1
ATOM 787 O O . ALA A 1 99 ? -3.189 -5.308 6.232 1.00 97.75 99 ALA A O 1
ATOM 788 N N . VAL A 1 100 ? -1.801 -3.546 6.077 1.00 96.62 100 VAL A N 1
ATOM 789 C CA . VAL A 1 100 ? -1.462 -3.503 7.510 1.00 96.62 100 VAL A CA 1
ATOM 790 C C . VAL A 1 100 ? -2.707 -3.231 8.359 1.00 96.62 100 VAL A C 1
ATOM 792 O O . VAL A 1 100 ? -2.926 -3.903 9.365 1.00 96.62 100 VAL A O 1
ATOM 795 N N . SER A 1 101 ? -3.562 -2.296 7.939 1.00 95.31 101 SER A N 1
ATOM 796 C CA . SER A 1 101 ? -4.813 -1.991 8.644 1.00 95.31 101 SER A CA 1
ATOM 797 C C . SER A 1 101 ? -5.754 -3.197 8.682 1.00 95.31 101 SER A C 1
ATOM 799 O O . SER A 1 101 ? -6.286 -3.523 9.740 1.00 95.31 101 SER A O 1
ATOM 801 N N . LEU A 1 102 ? -5.923 -3.904 7.561 1.00 96.19 102 LEU A N 1
ATOM 802 C CA . LEU A 1 102 ? -6.705 -5.138 7.498 1.00 96.19 102 LEU A CA 1
ATOM 803 C C . LEU A 1 102 ? -6.142 -6.194 8.449 1.00 96.19 102 LEU A C 1
ATOM 805 O O . LEU A 1 102 ? -6.905 -6.714 9.257 1.00 96.19 102 LEU A O 1
ATOM 809 N N . ALA A 1 103 ? -4.827 -6.435 8.421 1.00 95.50 103 ALA A N 1
ATOM 810 C CA . ALA A 1 103 ? -4.170 -7.381 9.320 1.00 95.50 103 ALA A CA 1
ATOM 811 C C . ALA A 1 103 ? -4.431 -7.047 10.800 1.00 95.50 103 ALA A C 1
ATOM 813 O O . ALA A 1 103 ? -4.762 -7.936 11.588 1.00 95.50 103 ALA A O 1
ATOM 814 N N 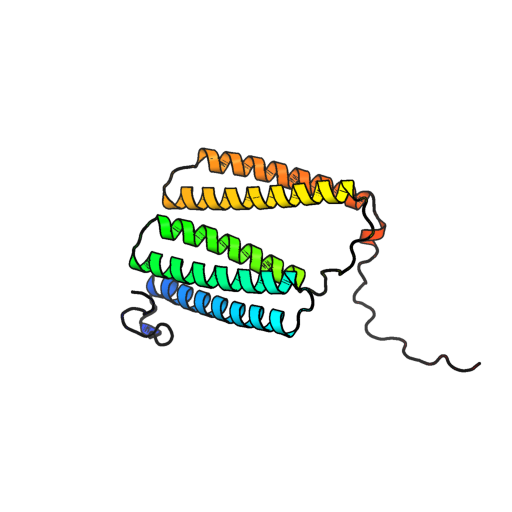. LEU A 1 104 ? -4.353 -5.763 11.168 1.00 92.81 104 LEU A N 1
ATOM 815 C CA . LEU A 1 104 ? -4.683 -5.291 12.512 1.00 92.81 104 LEU A CA 1
ATOM 816 C C . LEU A 1 104 ? -6.154 -5.546 12.857 1.00 92.81 104 LEU A C 1
ATOM 818 O O . LEU A 1 104 ? -6.433 -6.128 13.902 1.00 92.81 104 LEU A O 1
ATOM 822 N N . PHE A 1 105 ? -7.095 -5.170 11.989 1.00 91.94 105 PHE A N 1
ATOM 823 C CA . PHE A 1 105 ? -8.535 -5.301 12.247 1.00 91.94 105 PHE A CA 1
ATOM 824 C C . PHE A 1 105 ? -9.025 -6.751 12.309 1.00 91.94 105 PHE A C 1
ATOM 826 O O . PHE A 1 105 ? -10.027 -7.035 12.978 1.00 91.94 105 PHE A O 1
ATOM 833 N N . THR A 1 106 ? -8.341 -7.662 11.621 1.00 91.81 106 THR A N 1
ATOM 834 C CA . THR A 1 106 ? -8.611 -9.105 11.656 1.00 91.81 106 THR A CA 1
ATOM 835 C C . THR A 1 106 ? -7.858 -9.833 12.766 1.00 91.81 106 THR A C 1
ATOM 837 O O . THR A 1 106 ? -8.132 -11.005 13.009 1.00 91.81 106 THR A O 1
ATOM 840 N N . SER A 1 107 ? -6.909 -9.178 13.441 1.00 90.69 107 SER A N 1
ATOM 841 C CA . SER A 1 107 ? -6.146 -9.802 14.523 1.00 90.69 107 SER A CA 1
ATOM 842 C C . SER A 1 107 ? -7.022 -10.079 15.751 1.00 90.69 107 SER A C 1
ATOM 844 O O . SER A 1 107 ? -7.934 -9.316 16.073 1.00 90.69 107 SER A O 1
ATOM 846 N N . ALA A 1 108 ? -6.703 -11.145 16.492 1.00 82.19 108 ALA A N 1
ATOM 847 C CA . ALA A 1 108 ? -7.387 -11.481 17.745 1.00 82.19 108 ALA A CA 1
ATOM 848 C C . ALA A 1 108 ? -7.238 -10.390 18.823 1.00 82.19 108 ALA A C 1
ATOM 850 O O . ALA A 1 108 ? -8.067 -10.285 19.725 1.00 82.19 108 ALA A O 1
ATOM 851 N N . ALA A 1 109 ? -6.189 -9.569 18.715 1.00 77.19 109 ALA A N 1
ATOM 852 C CA . ALA A 1 109 ? -5.918 -8.463 19.620 1.00 77.19 109 ALA A CA 1
ATOM 853 C C . ALA A 1 109 ? -6.821 -7.245 19.375 1.00 77.19 109 ALA A C 1
ATOM 855 O O . ALA A 1 109 ? -6.820 -6.346 20.209 1.00 77.19 109 ALA A O 1
ATOM 856 N N . TRP A 1 110 ? -7.574 -7.191 18.267 1.00 79.75 110 TRP A N 1
ATOM 857 C CA . TRP A 1 110 ? -8.480 -6.084 17.964 1.00 79.75 110 TRP A CA 1
ATOM 858 C C . TRP A 1 110 ? -9.802 -6.233 18.734 1.00 79.75 110 TRP A C 1
ATOM 860 O O . TRP A 1 110 ? -10.682 -6.993 18.310 1.00 79.75 110 TRP A O 1
ATOM 870 N N . PRO A 1 111 ? -10.000 -5.532 19.867 1.00 69.50 111 PRO A N 1
ATOM 871 C CA . PRO A 1 111 ? -11.135 -5.796 20.733 1.00 69.50 111 PRO A CA 1
ATOM 872 C C . PRO A 1 111 ? -12.412 -5.243 20.096 1.00 69.50 111 PRO A C 1
ATOM 874 O O . PRO A 1 111 ? -12.461 -4.098 19.651 1.00 69.50 111 PRO A O 1
ATOM 877 N N . ALA A 1 112 ? -13.505 -6.006 20.149 1.00 61.66 112 ALA A N 1
ATOM 878 C CA . ALA A 1 112 ? -14.833 -5.521 19.756 1.00 61.66 112 ALA A CA 1
ATOM 879 C C . ALA A 1 112 ? -15.431 -4.491 20.746 1.00 61.66 112 ALA A C 1
ATOM 881 O O . ALA A 1 112 ? -16.585 -4.091 20.600 1.00 61.66 112 ALA A O 1
ATOM 882 N N . ARG A 1 113 ? -14.683 -4.076 21.778 1.00 55.94 113 ARG A N 1
ATOM 883 C CA . ARG A 1 113 ? -15.168 -3.243 22.885 1.00 55.94 113 ARG A CA 1
ATOM 884 C C . ARG A 1 113 ? -14.242 -2.053 23.127 1.00 55.94 113 ARG A C 1
ATOM 886 O O . ARG A 1 113 ? -13.155 -2.217 23.664 1.00 55.94 113 ARG A O 1
ATOM 893 N N . SER A 1 114 ? -14.715 -0.848 22.817 1.00 54.62 114 SER A N 1
ATOM 894 C CA . SER A 1 114 ? -14.156 0.404 23.343 1.00 54.62 114 SER A CA 1
ATOM 895 C C . SER A 1 114 ? -15.261 1.147 24.096 1.00 54.62 114 SER A C 1
ATOM 897 O O . SER A 1 114 ? -16.084 1.817 23.475 1.00 54.62 114 SER A O 1
ATOM 899 N N . GLY A 1 115 ? -15.326 0.968 25.415 1.00 54.03 115 GLY A N 1
ATOM 900 C CA . GLY A 1 115 ? -16.382 1.535 26.266 1.00 54.03 115 GLY A CA 1
ATOM 901 C C . GLY A 1 115 ? -15.893 2.372 27.450 1.00 54.03 115 GLY A C 1
ATOM 902 O O . GLY A 1 115 ? -16.700 2.675 28.313 1.00 54.03 115 GLY A O 1
ATOM 903 N N . TRP A 1 116 ? -14.606 2.729 27.521 1.00 55.97 116 TRP A N 1
ATOM 904 C CA . TRP A 1 116 ? -13.995 3.212 28.773 1.00 55.97 116 TRP A CA 1
ATOM 905 C C . TRP A 1 116 ? -13.376 4.616 28.701 1.00 55.97 116 TRP A C 1
ATOM 907 O O . TRP A 1 116 ? -12.652 4.992 29.610 1.00 55.97 116 TRP A O 1
ATOM 917 N N . MET A 1 117 ? -13.621 5.397 27.642 1.00 60.94 117 MET A N 1
ATOM 918 C CA . MET A 1 117 ? -12.935 6.682 27.440 1.00 60.94 117 MET A CA 1
ATOM 919 C C . MET A 1 117 ? -13.940 7.811 27.133 1.00 60.94 117 MET A C 1
ATOM 921 O O . MET A 1 117 ? -14.858 7.585 26.331 1.00 60.94 117 MET A O 1
ATOM 925 N N . PRO A 1 118 ? -13.806 9.009 27.744 1.00 68.69 118 PRO A N 1
ATOM 926 C CA . PRO A 1 118 ? -14.690 10.144 27.489 1.00 68.69 118 PRO A CA 1
ATOM 927 C C . PRO A 1 118 ? -14.767 10.484 25.997 1.00 68.69 118 PRO A C 1
ATOM 929 O O . PRO A 1 118 ? -13.755 10.587 25.301 1.00 68.69 118 PRO A O 1
ATOM 932 N N . ARG A 1 119 ? -15.984 10.692 25.476 1.00 73.75 119 ARG A N 1
ATOM 933 C CA . ARG A 1 119 ? -16.232 10.870 24.031 1.00 73.75 119 ARG A CA 1
ATOM 934 C C . ARG A 1 119 ? -15.408 12.008 23.407 1.00 73.75 119 ARG A C 1
ATOM 936 O O . ARG A 1 119 ? -14.995 11.874 22.259 1.00 73.75 119 ARG A O 1
ATOM 943 N N . GLN A 1 120 ? -15.164 13.102 24.132 1.00 74.75 120 GLN A N 1
ATOM 944 C CA . GLN A 1 120 ? -14.396 14.251 23.626 1.00 74.75 120 GLN A CA 1
ATOM 945 C C . GLN A 1 120 ? -12.899 13.947 23.463 1.00 74.75 120 GLN A C 1
ATOM 947 O O . GLN A 1 120 ? -12.313 14.288 22.435 1.00 74.75 120 GLN A O 1
ATOM 952 N N . GLU A 1 121 ? -12.294 13.245 24.420 1.00 74.50 121 GLU A N 1
ATOM 953 C CA . GLU A 1 121 ? -10.881 12.847 24.364 1.00 74.50 121 GLU A CA 1
ATOM 954 C C . GLU A 1 121 ? -10.633 11.838 23.241 1.00 74.50 121 GLU A C 1
ATOM 956 O O . GLU A 1 121 ? -9.692 11.979 22.458 1.00 74.50 121 GLU A O 1
ATOM 961 N N . VAL A 1 122 ? -11.562 10.892 23.067 1.00 74.31 122 VAL A N 1
ATOM 962 C CA . VAL A 1 122 ? -11.544 9.935 21.953 1.00 74.31 122 VAL A CA 1
ATOM 963 C C . VAL A 1 122 ? -11.595 10.648 20.601 1.00 74.31 122 VAL A C 1
ATOM 965 O O . VAL A 1 122 ? -10.887 10.252 19.677 1.00 74.31 122 VAL A O 1
ATOM 968 N N . VAL A 1 123 ? -12.419 11.691 20.456 1.00 77.12 123 VAL A N 1
ATOM 969 C CA . VAL A 1 123 ? -12.508 12.459 19.204 1.00 77.12 123 VAL A CA 1
ATOM 970 C C . VAL A 1 123 ? -11.215 13.235 18.951 1.00 77.12 123 VAL A C 1
ATOM 972 O O . VAL A 1 123 ? -10.692 13.162 17.844 1.00 77.12 123 VAL A O 1
ATOM 975 N N . SER A 1 124 ? -10.654 13.905 19.964 1.00 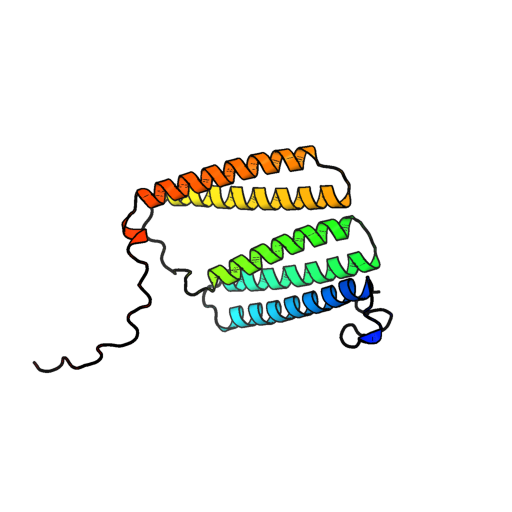85.38 124 SER A N 1
ATOM 976 C CA . SER A 1 124 ? -9.389 14.644 19.823 1.00 85.38 124 SER A CA 1
ATOM 977 C C . SER A 1 124 ? -8.235 13.729 19.398 1.00 85.38 124 SER A C 1
ATOM 979 O O . SER A 1 124 ? -7.520 14.041 18.444 1.00 85.38 124 SER A O 1
ATOM 981 N N . LEU A 1 125 ? -8.096 12.564 20.040 1.00 86.81 125 LEU A N 1
ATOM 982 C CA . LEU A 1 125 ? -7.035 11.610 19.726 1.00 86.81 125 LEU A CA 1
ATOM 983 C C . LEU A 1 125 ? -7.226 10.962 18.348 1.00 86.81 125 LEU A C 1
ATOM 985 O O . LEU A 1 125 ? -6.265 10.826 17.597 1.00 86.81 125 LEU A O 1
ATOM 989 N N . ARG A 1 126 ? -8.465 10.610 17.973 1.00 87.06 126 ARG A N 1
ATOM 990 C CA . ARG A 1 126 ? -8.769 10.083 16.630 1.00 87.06 126 ARG A CA 1
ATOM 991 C C . ARG A 1 126 ? -8.437 11.093 15.539 1.00 87.06 126 ARG A C 1
ATOM 993 O O . ARG A 1 126 ? -7.802 10.718 14.558 1.00 87.06 126 ARG A O 1
ATOM 1000 N N . THR A 1 127 ? -8.830 12.354 15.714 1.00 90.38 127 THR A N 1
ATOM 1001 C CA . THR A 1 127 ? -8.512 13.425 14.762 1.00 90.38 127 THR A CA 1
ATOM 1002 C C . THR A 1 127 ? -7.003 13.606 14.628 1.00 90.38 127 THR A C 1
ATOM 1004 O O . THR A 1 127 ? -6.510 13.720 13.510 1.00 90.38 127 THR A O 1
ATOM 1007 N N . LEU A 1 128 ? -6.255 13.551 15.735 1.00 90.81 128 LEU A N 1
ATOM 1008 C CA . LEU A 1 128 ? -4.796 13.620 15.697 1.00 90.81 128 LEU A CA 1
ATOM 1009 C C . LEU A 1 128 ? -4.169 12.422 14.967 1.00 90.81 128 LEU A C 1
ATOM 1011 O O . LEU A 1 128 ? -3.323 12.617 14.100 1.00 90.81 128 LEU A O 1
ATOM 1015 N N . CYS A 1 129 ? -4.607 11.192 15.246 1.00 92.44 129 CYS A N 1
ATOM 1016 C CA . CYS A 1 129 ? -4.129 10.008 14.526 1.00 92.44 129 CYS A CA 1
ATOM 1017 C C . CYS A 1 129 ? -4.401 10.102 13.017 1.00 92.44 129 CYS A C 1
ATOM 1019 O O . CYS A 1 129 ? -3.529 9.775 12.213 1.00 92.44 129 CYS A O 1
ATOM 1021 N N . LEU A 1 130 ? -5.590 10.578 12.627 1.00 92.62 130 LEU A N 1
ATOM 1022 C CA . LEU A 1 130 ? -5.945 10.798 11.223 1.00 92.62 130 LEU A CA 1
ATOM 1023 C C . LEU A 1 130 ? -5.079 11.890 10.582 1.00 92.62 130 LEU A C 1
ATOM 1025 O O . LEU A 1 130 ? -4.596 11.701 9.467 1.00 92.62 130 LEU A O 1
ATOM 1029 N N . ALA A 1 131 ? -4.836 12.997 11.288 1.00 93.00 131 ALA A N 1
ATOM 1030 C CA . ALA A 1 131 ? -3.967 14.069 10.816 1.00 93.00 131 ALA A CA 1
ATOM 1031 C C . ALA A 1 131 ? -2.525 13.577 10.609 1.00 93.00 131 ALA A C 1
ATOM 1033 O O . ALA A 1 131 ? -1.943 13.825 9.557 1.00 93.00 131 ALA A O 1
ATOM 1034 N N . VAL A 1 132 ? -1.972 12.819 11.563 1.00 94.56 132 VAL A N 1
ATOM 1035 C CA . VAL A 1 132 ? -0.634 12.216 11.447 1.00 94.56 132 VAL A CA 1
ATOM 1036 C C . VAL A 1 132 ? -0.562 11.264 10.254 1.00 94.56 132 VAL A C 1
ATOM 1038 O O . VAL A 1 132 ? 0.365 11.366 9.455 1.00 94.56 132 VAL A O 1
ATOM 1041 N N . ALA A 1 133 ? -1.548 10.377 10.084 1.00 94.69 133 ALA A N 1
ATOM 1042 C CA . ALA A 1 133 ? -1.589 9.453 8.952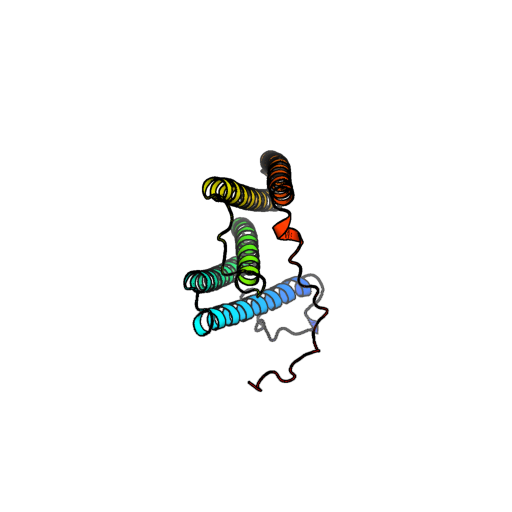 1.00 94.69 133 ALA A CA 1
ATOM 1043 C C . ALA A 1 133 ? -1.644 10.188 7.600 1.00 94.69 133 ALA A C 1
ATOM 1045 O O . ALA A 1 133 ? -0.930 9.817 6.668 1.00 94.69 133 ALA A O 1
ATOM 1046 N N . LEU A 1 134 ? -2.441 11.259 7.502 1.00 94.88 134 LEU A N 1
ATOM 1047 C CA . LEU A 1 134 ? -2.524 12.081 6.296 1.00 94.88 134 LEU A CA 1
ATOM 1048 C C . LEU A 1 134 ? -1.199 12.796 6.003 1.00 94.88 134 LEU A C 1
ATOM 1050 O O . LEU A 1 134 ? -0.747 12.791 4.862 1.00 94.88 134 LEU A O 1
ATOM 1054 N N . VAL A 1 135 ? -0.555 13.368 7.022 1.00 96.44 135 VAL A N 1
ATOM 1055 C CA . VAL A 1 135 ? 0.748 14.034 6.875 1.00 96.44 135 VAL A CA 1
ATOM 1056 C C . VAL A 1 135 ? 1.825 13.045 6.425 1.00 96.44 135 VAL A C 1
ATOM 1058 O O . VAL A 1 135 ? 2.581 13.362 5.511 1.00 96.44 135 VAL A O 1
ATOM 1061 N N . ILE A 1 136 ? 1.858 11.830 6.985 1.00 96.06 136 ILE A N 1
ATOM 1062 C CA . ILE A 1 136 ? 2.763 10.757 6.534 1.00 96.06 136 ILE A CA 1
ATOM 1063 C C . ILE A 1 136 ? 2.512 10.418 5.059 1.00 96.06 136 ILE A C 1
ATOM 1065 O O . ILE A 1 136 ? 3.458 10.266 4.286 1.00 96.06 136 ILE A O 1
ATOM 1069 N N . TYR A 1 137 ? 1.248 10.322 4.643 1.00 96.62 137 TYR A N 1
ATOM 1070 C CA . TYR A 1 137 ? 0.912 10.027 3.251 1.00 96.62 137 TYR A CA 1
ATOM 1071 C C . TYR A 1 137 ? 1.342 11.154 2.297 1.00 96.62 137 TYR A C 1
ATOM 1073 O O . TYR A 1 137 ? 1.960 10.888 1.266 1.00 96.62 137 TYR A O 1
ATOM 1081 N N . VAL A 1 138 ? 1.104 12.418 2.667 1.00 96.75 138 VAL A N 1
ATOM 1082 C CA . VAL A 1 138 ? 1.589 13.588 1.913 1.00 96.75 138 VAL A CA 1
ATOM 1083 C C . VAL A 1 138 ? 3.116 13.590 1.829 1.00 96.75 138 VAL A C 1
ATOM 1085 O O . VAL A 1 138 ? 3.666 13.823 0.754 1.00 96.75 138 VAL A O 1
ATOM 1088 N N . GLN A 1 139 ? 3.810 13.264 2.922 1.00 97.38 139 GLN A N 1
ATOM 1089 C CA . GLN A 1 139 ? 5.266 13.131 2.933 1.00 97.38 139 GLN A CA 1
ATOM 1090 C C . GLN A 1 139 ? 5.751 12.063 1.941 1.00 97.38 139 GLN A C 1
ATOM 1092 O O . GLN A 1 139 ? 6.750 12.273 1.249 1.00 97.38 139 GLN A O 1
ATOM 1097 N N . GLY A 1 140 ? 5.022 10.947 1.828 1.00 96.50 140 GLY A N 1
ATOM 1098 C CA . GLY A 1 140 ? 5.260 9.897 0.836 1.00 96.50 140 GLY A CA 1
ATOM 1099 C C . GLY A 1 140 ? 5.121 10.392 -0.607 1.00 96.50 140 GLY A C 1
ATOM 1100 O O . GLY A 1 140 ? 6.023 10.164 -1.415 1.00 96.50 140 GLY A O 1
ATOM 1101 N N . ILE A 1 141 ? 4.056 11.147 -0.909 1.00 96.75 141 ILE A N 1
ATOM 1102 C CA . ILE A 1 141 ? 3.839 11.767 -2.230 1.00 96.75 141 ILE A CA 1
ATOM 1103 C C . ILE A 1 141 ? 4.975 12.739 -2.570 1.00 96.75 141 ILE A C 1
ATOM 1105 O O . ILE A 1 141 ? 5.543 12.672 -3.661 1.00 96.75 141 ILE A O 1
ATOM 1109 N N . LEU A 1 142 ? 5.345 13.620 -1.633 1.00 97.38 142 LEU A N 1
ATOM 1110 C CA . LEU A 1 142 ? 6.452 14.561 -1.825 1.00 97.38 142 LEU A CA 1
ATOM 1111 C C . LEU A 1 142 ? 7.781 13.830 -2.041 1.00 97.38 142 LEU A C 1
ATOM 1113 O O . LEU A 1 142 ? 8.573 14.248 -2.880 1.00 97.38 142 LEU A O 1
ATOM 1117 N N . GLY A 1 143 ? 8.012 12.717 -1.340 1.00 96.56 143 GLY A N 1
ATOM 1118 C CA . GLY A 1 143 ? 9.184 11.866 -1.547 1.00 96.56 143 GLY A CA 1
ATOM 1119 C C . GLY A 1 143 ? 9.216 11.212 -2.932 1.00 96.56 143 GLY A C 1
ATOM 1120 O O . GLY A 1 143 ? 10.271 11.174 -3.566 1.00 96.56 143 GLY A O 1
ATOM 1121 N N . ALA A 1 144 ? 8.071 10.740 -3.438 1.00 95.56 144 ALA A N 1
ATOM 1122 C CA . ALA A 1 144 ? 7.962 10.187 -4.790 1.00 95.56 144 ALA A CA 1
ATOM 1123 C C . ALA A 1 144 ? 8.232 11.256 -5.862 1.00 95.56 144 ALA A C 1
ATOM 1125 O O . ALA A 1 144 ? 8.996 11.012 -6.798 1.00 95.56 144 ALA A O 1
ATOM 1126 N N . LEU A 1 145 ? 7.666 12.455 -5.689 1.00 96.25 145 LEU A N 1
ATOM 1127 C CA . LEU A 1 145 ? 7.930 13.610 -6.548 1.00 96.25 145 LEU A CA 1
ATOM 1128 C C . LEU A 1 145 ? 9.412 13.988 -6.529 1.00 96.25 145 LEU A C 1
ATOM 1130 O O . LEU A 1 145 ? 10.018 14.090 -7.595 1.00 96.25 145 LEU A O 1
ATOM 1134 N N . LEU A 1 146 ? 10.017 14.121 -5.347 1.00 96.75 146 LEU A N 1
ATOM 1135 C CA . LEU A 1 146 ? 11.435 14.450 -5.196 1.00 96.75 146 LEU A CA 1
ATOM 1136 C C . LEU A 1 146 ? 12.336 13.420 -5.876 1.00 96.75 146 LEU A C 1
ATOM 1138 O O . LEU A 1 146 ? 13.224 13.791 -6.638 1.00 96.75 146 LEU A O 1
ATOM 1142 N N . ARG A 1 147 ? 12.075 12.125 -5.672 1.00 95.06 147 ARG A N 1
ATOM 1143 C CA . ARG A 1 147 ? 12.870 11.046 -6.272 1.00 95.06 147 ARG A CA 1
ATOM 1144 C C . ARG A 1 147 ? 12.818 11.038 -7.799 1.00 95.06 147 ARG A C 1
ATOM 1146 O O . ARG A 1 147 ? 13.816 10.701 -8.428 1.00 95.06 147 ARG A O 1
ATOM 1153 N N . HIS A 1 148 ? 11.662 11.339 -8.386 1.00 93.38 148 HIS A N 1
ATOM 1154 C CA . HIS A 1 148 ? 11.454 11.196 -9.828 1.00 93.38 148 HIS A CA 1
ATOM 1155 C C . HIS A 1 148 ? 11.613 12.492 -10.627 1.00 93.38 148 HIS A C 1
ATOM 1157 O O . HIS A 1 148 ? 11.854 12.420 -11.827 1.00 93.38 148 HIS A O 1
ATOM 1163 N N . THR A 1 149 ? 11.497 13.657 -9.988 1.00 93.56 149 THR A N 1
ATOM 1164 C CA . THR A 1 149 ? 11.608 14.966 -10.659 1.00 93.56 149 THR A CA 1
ATOM 1165 C C . THR A 1 149 ? 12.794 15.797 -10.175 1.00 93.56 149 THR A C 1
ATOM 1167 O O . THR A 1 149 ? 13.151 16.774 -10.822 1.00 93.56 149 THR A O 1
ATOM 1170 N N . GLY A 1 150 ? 13.383 15.463 -9.021 1.00 93.50 150 GLY A N 1
ATOM 1171 C CA . GLY A 1 150 ? 14.377 16.302 -8.345 1.00 93.50 150 GLY A CA 1
ATOM 1172 C C . GLY A 1 150 ? 13.805 17.579 -7.709 1.00 93.50 150 GLY A C 1
ATOM 1173 O O . GLY A 1 150 ? 14.534 18.294 -7.026 1.00 93.50 150 GLY A O 1
ATOM 1174 N N . ALA A 1 151 ? 12.513 17.873 -7.894 1.00 91.62 151 ALA A N 1
ATOM 1175 C CA . ALA A 1 151 ? 11.836 19.039 -7.329 1.00 91.62 151 ALA A CA 1
ATOM 1176 C C . ALA A 1 151 ? 11.252 18.752 -5.930 1.00 91.62 151 ALA A C 1
ATOM 1178 O O . ALA A 1 151 ? 11.301 17.635 -5.434 1.00 91.62 151 ALA A O 1
ATOM 1179 N N . MET A 1 152 ? 10.654 19.754 -5.277 1.00 94.88 152 MET A N 1
ATOM 1180 C CA . MET A 1 152 ? 9.952 19.611 -3.983 1.00 94.88 152 MET A CA 1
ATOM 1181 C C . MET A 1 152 ? 10.824 19.307 -2.750 1.00 94.88 152 MET A C 1
ATOM 1183 O O . MET A 1 152 ? 10.281 18.945 -1.707 1.00 94.88 152 MET A O 1
ATOM 1187 N N . LEU A 1 153 ? 12.145 19.528 -2.802 1.00 96.44 153 LEU A N 1
ATOM 1188 C CA . LEU A 1 153 ? 13.026 19.321 -1.641 1.00 96.44 153 LEU A CA 1
ATOM 1189 C C . LEU A 1 153 ? 12.588 20.136 -0.410 1.00 96.44 153 LEU A C 1
ATOM 1191 O O . LEU A 1 153 ? 12.453 19.580 0.676 1.00 96.44 153 LEU A O 1
ATOM 1195 N N . MET A 1 154 ? 12.331 21.438 -0.576 1.00 97.44 154 MET A N 1
ATOM 1196 C CA . MET A 1 154 ? 11.940 22.309 0.542 1.00 97.44 154 MET A CA 1
ATOM 1197 C C . MET A 1 154 ? 10.584 21.913 1.154 1.00 97.44 154 MET A C 1
ATOM 1199 O O . MET A 1 154 ? 10.538 21.698 2.366 1.00 97.44 154 MET A O 1
ATOM 1203 N N . PRO A 1 155 ? 9.502 21.717 0.367 1.00 96.81 155 PRO A N 1
ATOM 1204 C CA . PRO A 1 155 ? 8.260 21.145 0.886 1.00 96.81 155 PRO A CA 1
ATOM 1205 C C . PRO A 1 155 ? 8.453 19.800 1.598 1.00 96.81 155 PRO A C 1
ATOM 1207 O O . PRO A 1 155 ? 7.885 19.595 2.667 1.00 96.81 155 PRO A O 1
ATOM 1210 N N . HIS A 1 156 ? 9.275 18.898 1.048 1.00 96.69 156 HIS A N 1
ATOM 1211 C CA . HIS A 1 156 ? 9.540 17.585 1.639 1.00 96.69 156 HIS A CA 1
ATOM 1212 C C . HIS A 1 156 ? 10.234 17.684 3.006 1.00 96.69 156 HIS A C 1
ATOM 1214 O O . HIS A 1 156 ? 9.853 16.980 3.939 1.00 96.69 156 HIS A O 1
ATOM 1220 N N . LEU A 1 157 ? 11.227 18.567 3.155 1.00 97.44 157 LEU A N 1
ATOM 1221 C CA . LEU A 1 157 ? 11.911 18.794 4.434 1.00 97.44 157 LEU A CA 1
ATOM 1222 C C . LEU A 1 157 ? 11.001 19.476 5.462 1.00 97.44 157 LEU A C 1
ATOM 1224 O O . LEU A 1 157 ? 10.997 19.097 6.633 1.00 97.44 157 LEU A O 1
ATOM 1228 N N . PHE A 1 158 ? 10.197 20.448 5.029 1.00 97.25 158 PHE A N 1
ATOM 1229 C CA . PHE A 1 158 ? 9.248 21.132 5.904 1.00 97.25 158 PHE A CA 1
ATOM 1230 C C . PHE A 1 158 ? 8.194 20.166 6.464 1.00 97.25 158 PHE A C 1
ATOM 1232 O O . PHE A 1 158 ? 7.989 20.100 7.678 1.00 97.25 158 PHE A O 1
ATOM 1239 N N . VAL A 1 159 ? 7.561 19.373 5.593 1.00 97.00 159 VAL A N 1
ATOM 1240 C CA . VAL A 1 159 ? 6.554 18.386 6.004 1.00 97.00 159 VAL A CA 1
ATOM 1241 C C . VAL A 1 159 ? 7.185 17.277 6.854 1.00 97.00 159 VAL A C 1
ATOM 1243 O O . VAL A 1 159 ? 6.556 16.847 7.821 1.00 97.00 159 VAL A O 1
ATOM 1246 N N . ALA A 1 160 ? 8.443 16.887 6.604 1.00 96.50 160 ALA A N 1
ATOM 1247 C CA . ALA A 1 160 ? 9.183 15.981 7.491 1.00 96.50 160 ALA A CA 1
ATOM 1248 C C . ALA A 1 160 ? 9.304 16.539 8.918 1.00 96.50 160 ALA A C 1
ATOM 1250 O O . ALA A 1 160 ? 9.015 15.831 9.883 1.00 96.50 160 ALA A O 1
ATOM 1251 N N . GLY A 1 161 ? 9.696 17.809 9.060 1.00 96.56 161 GLY A N 1
ATOM 1252 C CA . GLY A 1 161 ? 9.802 18.471 10.362 1.00 96.56 161 GLY A CA 1
ATOM 1253 C C . GLY A 1 161 ? 8.456 18.546 11.089 1.00 96.56 161 GLY A C 1
ATOM 1254 O O . GLY A 1 161 ? 8.361 18.182 12.263 1.00 96.56 161 GLY A O 1
ATOM 1255 N N . LEU A 1 162 ? 7.394 18.931 10.373 1.00 95.06 162 LEU A N 1
ATOM 1256 C CA . LEU A 1 162 ? 6.027 18.938 10.902 1.00 95.06 162 LEU A CA 1
ATOM 1257 C C . LEU A 1 162 ? 5.595 17.541 11.372 1.00 95.06 162 LEU A C 1
ATOM 1259 O O . LEU A 1 162 ? 5.046 17.396 12.463 1.00 95.06 162 LEU A O 1
ATOM 1263 N N . MET A 1 163 ? 5.863 16.510 10.567 1.00 94.81 163 MET A N 1
ATOM 1264 C CA . MET A 1 163 ? 5.541 15.119 10.881 1.00 94.81 163 MET A CA 1
ATOM 1265 C C . MET A 1 163 ? 6.207 14.667 12.184 1.00 94.81 163 MET A C 1
ATOM 1267 O O . MET A 1 163 ? 5.536 14.077 13.028 1.00 94.81 163 MET A O 1
ATOM 1271 N N . VAL A 1 164 ? 7.492 14.984 12.386 1.00 95.00 164 VAL A N 1
ATOM 1272 C CA . VAL A 1 164 ? 8.214 14.666 13.632 1.00 95.00 164 VAL A CA 1
ATOM 1273 C C . VAL A 1 164 ? 7.549 15.335 14.836 1.00 95.00 164 VAL A C 1
ATOM 1275 O O . VAL A 1 164 ? 7.277 14.665 15.833 1.00 95.00 164 VAL A O 1
ATOM 1278 N N . GLY A 1 165 ? 7.221 16.627 14.731 1.00 94.50 165 GLY A N 1
ATOM 1279 C CA . GLY A 1 165 ? 6.530 17.357 15.795 1.00 94.50 165 GLY A CA 1
ATOM 1280 C C . GLY A 1 165 ? 5.160 16.761 16.135 1.00 94.50 165 GLY A C 1
ATOM 1281 O O . GLY A 1 165 ? 4.846 16.553 17.307 1.00 94.50 165 GLY A O 1
ATOM 1282 N N . LEU A 1 166 ? 4.362 16.414 15.120 1.00 93.81 166 LEU A N 1
ATOM 1283 C CA . LEU A 1 166 ? 3.045 15.798 15.308 1.00 93.81 166 LEU A CA 1
ATOM 1284 C C . LEU A 1 166 ? 3.131 14.401 15.931 1.00 93.81 166 LEU A C 1
ATOM 1286 O O . LEU A 1 166 ? 2.324 14.073 16.799 1.00 93.81 166 LEU A O 1
ATOM 1290 N N . VAL A 1 167 ? 4.106 13.583 15.523 1.00 92.38 167 VAL A N 1
ATOM 1291 C CA . VAL A 1 167 ? 4.333 12.251 16.107 1.00 92.38 167 VAL A CA 1
ATOM 1292 C C . VAL A 1 167 ? 4.775 12.367 17.562 1.00 92.38 167 VAL A C 1
ATOM 1294 O O . VAL A 1 167 ? 4.277 11.621 18.408 1.00 92.38 167 VAL A O 1
ATOM 1297 N N . PHE A 1 168 ? 5.658 13.317 17.880 1.00 93.75 168 PHE A N 1
ATOM 1298 C CA . PHE A 1 168 ? 6.056 13.582 19.261 1.00 93.75 168 PHE A CA 1
ATOM 1299 C C . PHE A 1 168 ? 4.858 14.032 20.105 1.00 93.75 168 PHE A C 1
ATOM 1301 O O . PHE A 1 168 ? 4.623 13.488 21.183 1.00 93.75 168 PHE A O 1
ATOM 1308 N N . TRP A 1 169 ? 4.040 14.952 19.585 1.00 91.94 169 TRP A N 1
ATOM 1309 C CA . TRP A 1 169 ? 2.837 15.422 20.269 1.00 91.94 169 TRP A CA 1
ATOM 1310 C C . TRP A 1 169 ? 1.810 14.305 20.496 1.00 91.94 169 TRP A C 1
ATOM 1312 O O . TRP A 1 169 ? 1.297 14.157 21.607 1.00 91.94 169 TRP A O 1
ATOM 1322 N N . LEU A 1 170 ? 1.553 13.469 19.485 1.00 92.25 170 LEU A N 1
ATOM 1323 C CA . LEU A 1 170 ? 0.696 12.290 19.615 1.00 92.25 170 LEU A CA 1
ATOM 1324 C C . LEU A 1 170 ? 1.243 11.323 20.670 1.00 92.25 170 LEU A C 1
ATOM 1326 O O . LEU A 1 170 ? 0.487 10.855 21.518 1.00 92.25 170 LEU A O 1
ATOM 1330 N N . SER A 1 171 ? 2.550 11.059 20.653 1.00 89.62 171 SER A N 1
ATOM 1331 C CA . SER A 1 171 ? 3.202 10.160 21.611 1.00 89.62 171 SER A CA 1
ATOM 1332 C C . SER A 1 171 ? 3.076 10.681 23.040 1.00 89.62 171 SER A C 1
ATOM 1334 O O . SER A 1 171 ? 2.692 9.923 23.926 1.00 89.62 171 SER A O 1
ATOM 1336 N N . ALA A 1 172 ? 3.307 11.979 23.258 1.00 89.69 172 ALA A N 1
ATOM 1337 C CA . ALA A 1 172 ? 3.125 12.620 24.555 1.00 89.69 172 ALA A CA 1
ATOM 1338 C C . ALA A 1 172 ? 1.663 12.542 25.024 1.00 89.69 172 ALA A C 1
ATOM 1340 O O . ALA A 1 172 ? 1.401 12.143 26.155 1.00 89.69 172 ALA A O 1
ATOM 1341 N N . ARG A 1 173 ? 0.692 12.842 24.148 1.00 87.56 173 ARG A N 1
ATOM 1342 C CA . ARG A 1 173 ? -0.748 12.755 24.465 1.00 87.56 173 ARG A CA 1
ATOM 1343 C C . ARG A 1 173 ? -1.171 11.334 24.837 1.00 87.56 173 ARG A C 1
ATOM 1345 O O . ARG A 1 173 ? -1.898 11.157 25.810 1.00 87.56 173 ARG A O 1
ATOM 1352 N N . VAL A 1 174 ? -0.700 10.328 24.100 1.00 85.44 174 VAL A N 1
ATOM 1353 C CA . VAL A 1 174 ? -0.960 8.912 24.408 1.00 85.44 174 VAL A CA 1
ATOM 1354 C C . VAL A 1 174 ? -0.280 8.500 25.711 1.00 85.44 174 VAL A C 1
ATOM 1356 O O . VAL A 1 174 ? -0.885 7.781 26.501 1.00 85.44 174 VAL A O 1
ATOM 1359 N N . TRP A 1 175 ? 0.958 8.939 25.948 1.00 83.31 175 TRP A N 1
ATOM 1360 C CA . TRP A 1 175 ? 1.700 8.632 27.170 1.00 83.31 175 TRP A CA 1
ATOM 1361 C C . TRP A 1 175 ? 1.003 9.194 28.409 1.00 83.31 175 TRP A C 1
ATOM 1363 O O . TRP A 1 175 ? 0.751 8.441 29.346 1.00 83.31 175 TRP A O 1
ATOM 1373 N N . HIS A 1 176 ? 0.612 10.471 28.383 1.00 79.88 176 HIS A N 1
ATOM 1374 C CA . HIS A 1 176 ? -0.155 11.092 29.463 1.00 79.88 176 HIS A CA 1
ATOM 1375 C C . HIS A 1 176 ? -1.464 10.337 29.728 1.00 79.88 176 HIS A C 1
ATOM 1377 O O . HIS A 1 176 ? -1.679 9.888 30.847 1.00 79.88 176 HIS A O 1
ATOM 1383 N N . HIS A 1 177 ? -2.251 10.032 28.689 1.00 72.50 177 HIS A N 1
ATOM 1384 C CA . HIS A 1 177 ? -3.483 9.252 28.862 1.00 72.50 177 HIS A CA 1
ATOM 1385 C C . HIS A 1 177 ? -3.270 7.848 29.439 1.00 72.50 177 HIS A C 1
ATOM 1387 O O . HIS A 1 177 ? -4.148 7.321 30.119 1.00 72.50 177 HIS A O 1
ATOM 1393 N N . ARG A 1 178 ? -2.133 7.205 29.152 1.00 69.56 178 ARG A N 1
ATOM 1394 C CA . ARG A 1 178 ? -1.805 5.894 29.730 1.00 69.56 178 ARG A CA 1
ATOM 1395 C C . ARG A 1 178 ? -1.401 5.990 31.198 1.00 69.56 178 ARG A C 1
ATOM 1397 O O . ARG A 1 178 ? -1.684 5.053 31.939 1.00 69.56 178 ARG A O 1
ATOM 1404 N N . LEU A 1 179 ? -0.744 7.076 31.607 1.00 67.50 179 LEU A N 1
ATOM 1405 C CA . LEU A 1 179 ? -0.405 7.316 33.012 1.00 67.50 179 LEU A CA 1
ATOM 1406 C C . LEU A 1 179 ? -1.660 7.544 33.862 1.00 67.50 179 LEU A C 1
ATOM 1408 O O . LEU A 1 179 ? -1.713 7.068 34.993 1.00 67.50 179 LEU A O 1
ATOM 1412 N N . ASP A 1 180 ? -2.677 8.191 33.295 1.00 65.44 180 ASP A N 1
ATOM 1413 C CA . ASP A 1 180 ? -3.926 8.511 33.995 1.00 65.44 180 ASP A CA 1
ATOM 1414 C C . ASP A 1 180 ? -4.844 7.287 34.210 1.00 65.44 180 ASP A C 1
ATOM 1416 O O . ASP A 1 180 ? -5.735 7.327 35.057 1.00 65.44 180 ASP A O 1
ATOM 1420 N N . HIS A 1 181 ? -4.610 6.177 33.494 1.00 60.56 181 HIS A N 1
ATOM 1421 C CA . HIS A 1 181 ? -5.427 4.954 33.555 1.00 60.56 181 HIS A CA 1
ATOM 1422 C C . HIS A 1 181 ? -4.591 3.688 33.825 1.00 60.56 181 HIS A C 1
ATOM 1424 O O . HIS A 1 181 ? -4.411 2.842 32.936 1.00 60.56 181 HIS A O 1
ATOM 1430 N N . PRO A 1 182 ? -4.078 3.509 35.058 1.00 58.00 182 PRO A N 1
ATOM 1431 C CA . PRO A 1 182 ? -3.218 2.384 35.412 1.00 58.00 182 PRO A CA 1
ATOM 1432 C C . PRO A 1 182 ? -3.910 1.007 35.305 1.00 58.00 182 PRO A C 1
ATOM 1434 O O . PRO A 1 182 ? -3.257 -0.022 35.144 1.00 58.00 182 PRO A O 1
ATOM 1437 N N . GLU A 1 183 ? -5.238 0.934 35.323 1.00 55.19 183 GLU A N 1
ATOM 1438 C CA . GLU A 1 183 ? -5.973 -0.305 35.029 1.00 55.19 183 GLU A CA 1
ATOM 1439 C C . GLU A 1 183 ? -5.693 -0.899 33.629 1.00 55.19 183 GLU A C 1
ATOM 1441 O O . GLU A 1 183 ? -5.818 -2.114 33.447 1.00 55.19 183 GLU A O 1
ATOM 1446 N N . LEU A 1 184 ? -5.248 -0.095 32.652 1.00 55.56 184 LEU A N 1
ATOM 1447 C CA . LEU A 1 184 ? -4.949 -0.559 31.289 1.00 55.56 184 LEU A CA 1
ATOM 1448 C C . LEU A 1 184 ? -3.629 -1.346 31.173 1.00 55.56 184 LEU A C 1
ATOM 1450 O O . LEU A 1 184 ? -3.468 -2.093 30.210 1.00 55.56 184 LEU A O 1
ATOM 1454 N N . TRP A 1 185 ? -2.691 -1.225 32.126 1.00 54.75 185 TRP A N 1
ATOM 1455 C CA . TRP A 1 185 ? -1.418 -1.975 32.092 1.00 54.75 185 TRP A CA 1
ATOM 1456 C C . TRP A 1 185 ? -1.459 -3.294 32.869 1.00 54.75 185 TRP A C 1
ATOM 1458 O O . TRP A 1 185 ? -0.695 -4.210 32.569 1.00 54.75 185 TRP A O 1
ATOM 1468 N N . ARG A 1 186 ? -2.368 -3.430 33.843 1.00 51.66 186 ARG A N 1
ATOM 1469 C CA . ARG A 1 186 ? -2.469 -4.630 34.698 1.00 51.66 186 ARG A CA 1
ATOM 1470 C C . ARG A 1 186 ? -3.123 -5.835 34.017 1.00 51.66 186 ARG A C 1
ATOM 1472 O O . ARG A 1 186 ? -3.195 -6.904 34.611 1.00 51.66 186 ARG A O 1
ATOM 1479 N N . SER A 1 187 ? -3.586 -5.676 32.780 1.00 46.09 187 SER A N 1
ATOM 1480 C CA . SER A 1 187 ? -4.263 -6.711 31.997 1.00 46.09 187 SER A CA 1
ATOM 1481 C C . SER A 1 187 ? -3.452 -7.161 30.779 1.00 46.09 187 SER A C 1
ATOM 1483 O O . SER A 1 187 ? -4.015 -7.448 29.730 1.00 46.09 187 SER A O 1
ATOM 1485 N N . PHE A 1 188 ? -2.129 -7.305 30.916 1.00 41.25 188 PHE A N 1
ATOM 1486 C CA . PHE A 1 188 ? -1.473 -8.409 30.215 1.00 41.25 188 PHE A CA 1
ATOM 1487 C C . PHE A 1 188 ? -1.884 -9.689 30.948 1.00 41.25 188 PHE A C 1
ATOM 1489 O O . PHE A 1 188 ? -1.429 -9.893 32.076 1.00 41.25 188 PHE A O 1
ATOM 1496 N N . PRO A 1 189 ? -2.725 -10.570 30.371 1.00 45.34 189 PRO A N 1
ATOM 1497 C CA . PRO A 1 189 ? -2.775 -11.931 30.859 1.00 45.34 189 PRO A CA 1
ATOM 1498 C C . PRO A 1 189 ? -1.371 -12.471 30.615 1.00 45.34 189 PRO A C 1
ATOM 1500 O O . PRO A 1 189 ? -0.924 -12.601 29.473 1.00 45.34 189 PRO A O 1
ATOM 1503 N N . THR A 1 190 ? -0.641 -12.724 31.692 1.00 43.84 190 THR A N 1
ATOM 1504 C CA . THR A 1 190 ? 0.492 -13.629 31.644 1.00 43.84 190 THR A CA 1
ATOM 1505 C C . THR A 1 190 ? -0.006 -14.897 30.954 1.00 43.84 190 THR A C 1
ATOM 1507 O O . THR A 1 190 ? -0.893 -15.588 31.449 1.00 43.84 190 THR A O 1
ATOM 1510 N N . TRP A 1 191 ? 0.529 -15.183 29.770 1.00 41.72 191 TRP A N 1
ATOM 1511 C CA . TRP A 1 191 ? 0.284 -16.387 28.969 1.00 41.72 191 TRP A CA 1
ATOM 1512 C C . TRP A 1 191 ? 0.801 -17.673 29.666 1.00 41.72 191 TRP A C 1
ATOM 1514 O O . TRP A 1 191 ? 1.288 -18.592 29.019 1.00 41.72 191 TRP A O 1
ATOM 1524 N N . VAL A 1 192 ? 0.740 -17.746 31.001 1.00 40.78 192 VAL A N 1
ATOM 1525 C CA . VAL A 1 192 ? 1.435 -18.743 31.833 1.00 40.78 192 VAL A CA 1
ATOM 1526 C C . VAL A 1 192 ? 0.485 -19.751 32.498 1.00 40.78 192 VAL A C 1
ATOM 1528 O O . VAL A 1 192 ? 0.946 -20.683 33.142 1.00 40.78 192 VAL A O 1
ATOM 1531 N N . SER A 1 193 ? -0.832 -19.687 32.301 1.00 38.66 193 SER A N 1
ATOM 1532 C CA . SER A 1 193 ? -1.749 -20.707 32.847 1.00 38.66 193 SER A CA 1
ATOM 1533 C C . SER A 1 193 ? -2.509 -21.489 31.775 1.00 38.66 193 SER A C 1
ATOM 1535 O O . SER A 1 193 ? -3.727 -21.647 31.833 1.00 38.66 193 SER A O 1
ATOM 1537 N N . PHE A 1 194 ? -1.778 -22.071 30.822 1.00 42.16 194 PHE A N 1
ATOM 1538 C CA . PHE A 1 194 ? -2.261 -23.278 30.151 1.00 42.16 194 PHE A CA 1
ATOM 1539 C C . PHE A 1 194 ? -2.036 -24.465 31.101 1.00 42.16 194 PHE A C 1
ATOM 1541 O O . PHE A 1 194 ? -0.912 -24.918 31.294 1.00 42.16 194 PHE A O 1
ATOM 1548 N N . GLY A 1 195 ? -3.113 -24.946 31.725 1.00 45.53 195 GLY A N 1
ATOM 1549 C CA . GLY A 1 195 ? -3.127 -26.218 32.450 1.00 45.53 195 GLY A CA 1
ATOM 1550 C C . GLY A 1 195 ? -3.068 -26.108 33.973 1.00 45.53 195 GLY A C 1
ATOM 1551 O O . GLY A 1 195 ? -2.008 -26.252 34.570 1.00 45.53 195 GLY A O 1
ATOM 1552 N N . ARG A 1 196 ? -4.236 -25.935 34.605 1.00 40.62 196 ARG A N 1
ATOM 1553 C CA . ARG A 1 196 ? -4.646 -26.585 35.869 1.00 40.62 196 ARG A CA 1
ATOM 1554 C C . ARG A 1 196 ? -6.086 -26.168 36.189 1.00 40.62 196 ARG A C 1
ATOM 1556 O O . ARG A 1 196 ? -6.351 -24.987 36.367 1.00 40.62 196 ARG A O 1
ATOM 1563 N N . GLY A 1 197 ? -6.995 -27.143 36.294 1.00 36.62 197 GLY A N 1
ATOM 1564 C CA . GLY A 1 197 ? -8.228 -26.968 37.073 1.00 36.62 197 GLY A CA 1
ATOM 1565 C C . GLY A 1 197 ? -9.577 -27.150 36.369 1.00 36.62 197 GLY A C 1
ATOM 1566 O O . GLY A 1 197 ? -10.500 -26.408 36.674 1.00 36.62 197 GLY A O 1
ATOM 1567 N N . CYS A 1 198 ? -9.749 -28.150 35.499 1.00 43.50 198 CYS A N 1
ATOM 1568 C CA . CYS A 1 198 ? -11.063 -28.795 35.356 1.00 43.50 198 CYS A CA 1
ATOM 1569 C C . CYS A 1 198 ? -11.120 -29.970 36.337 1.00 43.50 198 CYS A C 1
ATOM 1571 O O . CYS A 1 198 ? -10.781 -31.090 35.974 1.00 43.50 198 CYS A O 1
ATOM 1573 N N . LEU A 1 199 ? -11.503 -29.718 37.591 1.00 38.78 199 LEU A N 1
ATOM 1574 C CA . LEU A 1 199 ? -11.925 -30.786 38.496 1.00 38.78 199 LEU A CA 1
ATOM 1575 C C . LEU A 1 199 ? -13.045 -30.294 39.424 1.00 38.78 199 LEU A C 1
ATOM 1577 O O . LEU A 1 199 ? -12.846 -29.424 40.264 1.00 38.78 199 LEU A O 1
ATOM 1581 N N . CYS A 1 200 ? -14.224 -30.879 39.204 1.00 41.56 200 CYS A N 1
ATOM 1582 C CA . CYS A 1 200 ? -15.323 -31.119 40.139 1.00 41.56 200 CYS A CA 1
ATOM 1583 C C . CYS A 1 200 ? -15.679 -30.045 41.182 1.00 41.56 200 CYS A C 1
ATOM 1585 O O . CYS A 1 200 ? -15.159 -30.032 42.294 1.00 41.56 200 CYS A O 1
ATOM 1587 N N . ARG A 1 201 ? -16.762 -29.307 40.909 1.00 41.12 201 ARG A N 1
ATOM 1588 C CA . ARG A 1 201 ? -17.752 -28.941 41.938 1.00 41.12 201 ARG A CA 1
ATOM 1589 C C . ARG A 1 201 ? -19.169 -29.189 41.422 1.00 41.12 201 ARG A C 1
ATOM 1591 O O . ARG A 1 201 ? -19.717 -28.365 40.701 1.00 41.12 201 ARG A O 1
ATOM 1598 N N . ARG A 1 202 ? -19.743 -30.328 41.814 1.00 44.69 202 ARG A N 1
ATOM 1599 C CA . ARG A 1 202 ? -21.192 -30.576 41.909 1.00 44.69 202 ARG A CA 1
ATOM 1600 C C . ARG A 1 202 ? -21.425 -31.683 42.934 1.00 44.69 202 ARG A C 1
ATOM 1602 O O . ARG A 1 202 ? -21.420 -32.846 42.567 1.00 44.69 202 ARG A O 1
ATOM 1609 N N . LEU A 1 203 ? -21.586 -31.294 44.195 1.00 42.72 203 LEU A N 1
ATOM 1610 C CA . LEU A 1 203 ? -22.356 -32.014 45.212 1.00 42.72 203 LEU A CA 1
ATOM 1611 C C . LEU A 1 203 ? -22.811 -30.976 46.250 1.00 42.72 203 LEU A C 1
ATOM 1613 O O . LEU A 1 203 ? -22.034 -30.580 47.116 1.00 42.72 203 LEU A O 1
ATOM 1617 N N . SER A 1 204 ? -24.043 -30.503 46.076 1.00 45.56 204 SER A N 1
ATOM 1618 C CA . SER A 1 204 ? -24.974 -30.026 47.107 1.00 45.56 204 SER A CA 1
ATOM 1619 C C . SER A 1 204 ? -26.339 -29.880 46.450 1.00 45.56 204 SER A C 1
ATOM 1621 O O . SER A 1 204 ? -26.389 -29.114 45.457 1.00 45.56 204 SER A O 1
#

pLDDT: mean 85.04, std 17.1, range [36.62, 98.38]

Foldseek 3Di:
DPPADVPHHLVPPDPVPLDDPNVVVSVVNVVLVVVLVVLVVVLVCCVPPPPDPVLNVLSVVLNVLSVVLNVLSRCCVVVVDLVSQLVNQLSVVVSVVSVVVSCQCPDPPNDPDDDPDDPVLVVVLVVLVVVLVVLVSVLSSLVSCCVRPVDNPVVNVVSVVVSVVSVVVSVVSVVVVCVVCVVVVVPPPPPPPPDDDPDDDDDD